Protein AF-A0AA46YN67-F1 (afdb_monomer_lite)

Organism: NCBI:txid2908642

InterPro domains:
  IPR007324 Sugar-binding domain, putative [PF04198] (3-251)
  IPR037171 NagB/RpiA transferase-like [SSF100950] (4-253)
  IPR051054 Bacterial SorC Transcriptional Regulators [PTHR34294] (3-256)

pLDDT: mean 91.71, std 11.37, range [32.66, 98.81]

Radius of gyration: 17.37 Å; chains: 1; bounding box: 48×37×46 Å

Structure (mmCIF, N/CA/C/O backbone):
data_AF-A0AA46YN67-F1
#
_entry.id   AF-A0AA46YN67-F1
#
loop_
_atom_site.group_PDB
_atom_site.id
_atom_site.type_symbol
_atom_site.label_atom_id
_atom_site.label_alt_id
_atom_site.label_comp_id
_atom_site.label_asym_id
_atom_site.label_entity_id
_atom_site.label_seq_id
_atom_site.pdbx_PDB_ins_code
_atom_site.Cartn_x
_atom_site.Cartn_y
_atom_site.Cartn_z
_atom_site.occupancy
_atom_site.B_iso_or_equiv
_atom_site.auth_seq_id
_atom_site.auth_comp_id
_atom_site.auth_asym_id
_atom_site.auth_atom_id
_atom_site.pdbx_PDB_model_num
ATOM 1 N N . MET A 1 1 ? -23.447 6.675 -10.131 1.00 72.06 1 MET A N 1
ATOM 2 C CA . MET A 1 1 ? -23.471 5.535 -9.192 1.00 72.06 1 MET A CA 1
ATOM 3 C C . MET A 1 1 ? -22.843 4.393 -9.955 1.00 72.06 1 MET A C 1
ATOM 5 O O . MET A 1 1 ? -23.319 4.117 -11.046 1.00 72.06 1 MET A O 1
ATOM 9 N N . PHE A 1 2 ? -21.735 3.852 -9.460 1.00 95.06 2 PHE A N 1
ATOM 10 C CA . PHE A 1 2 ? -20.865 2.930 -10.198 1.00 95.06 2 PHE A CA 1
ATOM 11 C C . PHE A 1 2 ? -21.104 1.461 -9.813 1.00 95.06 2 PHE A C 1
ATOM 13 O O . PHE A 1 2 ? -20.232 0.626 -10.012 1.00 95.06 2 PHE A O 1
ATOM 20 N N . ALA A 1 3 ? -22.297 1.153 -9.290 1.00 96.00 3 ALA A N 1
ATOM 21 C CA . ALA A 1 3 ? -22.630 -0.143 -8.699 1.00 96.00 3 ALA A CA 1
ATOM 22 C C . ALA A 1 3 ? -22.376 -1.329 -9.645 1.00 96.00 3 ALA A C 1
ATOM 24 O O . ALA A 1 3 ? -21.888 -2.363 -9.205 1.00 96.00 3 ALA A O 1
ATOM 25 N N . ASP A 1 4 ? -22.645 -1.167 -10.944 1.00 97.31 4 ASP A N 1
ATOM 26 C CA . ASP A 1 4 ? -22.399 -2.226 -11.929 1.00 97.31 4 ASP A CA 1
ATOM 27 C C . ASP A 1 4 ? -20.895 -2.507 -12.114 1.00 97.31 4 ASP A C 1
ATOM 29 O O . ASP A 1 4 ? -20.500 -3.666 -12.226 1.00 97.31 4 ASP A O 1
ATOM 33 N N . LEU A 1 5 ? -20.046 -1.468 -12.091 1.00 97.94 5 LEU A N 1
ATOM 34 C CA . LEU A 1 5 ? -18.586 -1.626 -12.139 1.00 97.94 5 LEU A CA 1
ATOM 35 C C . LEU A 1 5 ? -18.062 -2.258 -10.846 1.00 97.94 5 LEU A C 1
ATOM 37 O O . LEU A 1 5 ? -17.234 -3.162 -10.900 1.00 97.94 5 LEU A O 1
ATOM 41 N N . GLU A 1 6 ? -18.561 -1.802 -9.696 1.00 98.56 6 GLU A N 1
ATOM 42 C CA . GLU A 1 6 ? -18.185 -2.320 -8.377 1.00 98.56 6 GLU A CA 1
ATOM 43 C C . GLU A 1 6 ? -18.494 -3.822 -8.283 1.00 98.56 6 GLU A C 1
ATOM 45 O O . GLU A 1 6 ? -17.580 -4.633 -8.138 1.00 98.56 6 GLU A O 1
ATOM 50 N N . SER A 1 7 ? -19.755 -4.214 -8.497 1.00 98.12 7 SER A N 1
ATOM 51 C CA . SER A 1 7 ? -20.173 -5.621 -8.453 1.00 98.12 7 SER A CA 1
ATOM 52 C C . SER A 1 7 ? -19.549 -6.476 -9.562 1.00 98.12 7 SER A C 1
ATOM 54 O O . SER A 1 7 ? -19.261 -7.655 -9.343 1.00 98.12 7 SER A O 1
ATOM 56 N N . GLY A 1 8 ? -19.314 -5.904 -10.747 1.00 98.06 8 GLY A N 1
ATOM 57 C CA . GLY A 1 8 ? -18.632 -6.588 -11.845 1.00 98.06 8 GLY A CA 1
ATOM 58 C C . GLY A 1 8 ? -17.201 -6.979 -11.476 1.00 98.06 8 GLY A C 1
ATOM 59 O O . GLY A 1 8 ? -16.815 -8.136 -11.643 1.00 98.06 8 GLY A O 1
ATOM 60 N N . LEU A 1 9 ? -16.433 -6.046 -10.909 1.00 98.31 9 LEU A N 1
ATOM 61 C CA . LEU A 1 9 ? -15.055 -6.291 -10.478 1.00 98.31 9 LEU A CA 1
ATOM 62 C C . LEU A 1 9 ? -14.971 -7.224 -9.268 1.00 98.31 9 LEU A C 1
ATOM 64 O O . LEU A 1 9 ? -14.109 -8.104 -9.243 1.00 98.31 9 LEU A O 1
ATOM 68 N N . GLU A 1 10 ? -15.879 -7.076 -8.299 1.00 98.56 10 GLU A N 1
ATOM 69 C CA . GLU A 1 10 ? -16.011 -8.000 -7.165 1.00 98.56 10 GLU A CA 1
ATOM 70 C C . GLU A 1 10 ? -16.195 -9.440 -7.651 1.00 98.56 10 GLU A C 1
ATOM 72 O O . GLU A 1 10 ? -15.462 -10.337 -7.232 1.00 98.56 10 GLU A O 1
ATOM 77 N N . SER A 1 11 ? -17.112 -9.661 -8.598 1.00 98.06 11 SER A N 1
ATOM 78 C CA . SER A 1 11 ? -17.365 -10.993 -9.148 1.00 98.06 11 SER A CA 1
ATOM 79 C C . SER A 1 11 ? -16.231 -11.504 -10.039 1.00 98.06 11 SER A C 1
ATOM 81 O O . SER A 1 11 ? -15.933 -12.697 -10.002 1.00 98.06 11 SER A O 1
ATOM 83 N N . ALA A 1 12 ? -15.634 -10.647 -10.870 1.00 97.19 12 ALA A N 1
ATOM 84 C CA . ALA A 1 12 ? -14.621 -11.048 -11.845 1.00 97.19 12 ALA A CA 1
ATOM 85 C C . ALA A 1 12 ? -13.294 -11.450 -11.187 1.00 97.19 12 ALA A C 1
ATOM 87 O O . ALA A 1 12 ? -12.645 -12.399 -11.627 1.00 97.19 12 ALA A O 1
ATOM 88 N N . TYR A 1 13 ? -12.906 -10.738 -10.127 1.00 97.19 13 TYR A N 1
ATOM 89 C CA . TYR A 1 13 ? -11.608 -10.897 -9.471 1.00 97.19 13 TYR A CA 1
ATOM 90 C C . TYR A 1 13 ? -11.701 -11.474 -8.052 1.00 97.19 13 TYR A C 1
ATOM 92 O O . TYR A 1 13 ? -10.672 -11.706 -7.423 1.00 97.19 13 TYR A O 1
ATOM 100 N N . GLY A 1 14 ? -12.909 -11.737 -7.541 1.00 97.25 14 GLY A N 1
ATOM 101 C CA . GLY A 1 14 ? -13.112 -12.279 -6.194 1.00 97.25 14 GLY A CA 1
ATOM 102 C C . GLY A 1 14 ? -12.802 -11.280 -5.076 1.00 97.25 14 GLY A C 1
ATOM 103 O O . GLY A 1 14 ? -12.396 -11.687 -3.988 1.00 97.25 14 GLY A O 1
ATOM 104 N N . LEU A 1 15 ? -12.964 -9.980 -5.343 1.00 98.31 15 LEU A N 1
ATOM 105 C CA . LEU A 1 15 ? -12.712 -8.914 -4.370 1.00 98.31 15 LEU A CA 1
ATOM 106 C C . LEU A 1 15 ? -13.861 -8.831 -3.355 1.00 98.31 15 LEU A C 1
ATOM 108 O O . LEU A 1 15 ? -15.019 -9.085 -3.677 1.00 98.31 15 LEU A O 1
ATOM 112 N N . ARG A 1 16 ? -13.543 -8.460 -2.113 1.00 97.88 16 ARG A N 1
ATOM 113 C CA . ARG A 1 16 ? -14.505 -8.333 -1.006 1.00 97.88 16 ARG A CA 1
ATOM 114 C C . ARG A 1 16 ? -15.321 -7.048 -1.040 1.00 97.88 16 ARG A C 1
ATOM 116 O O . ARG A 1 16 ? -16.423 -7.036 -0.501 1.00 97.88 16 ARG A O 1
ATOM 123 N N . GLU A 1 17 ? -14.745 -5.966 -1.549 1.00 98.25 17 GLU A N 1
ATOM 124 C CA . GLU A 1 17 ? -15.424 -4.683 -1.754 1.00 98.25 17 GLU A CA 1
ATOM 125 C C . GLU A 1 17 ? -14.656 -3.898 -2.815 1.00 98.25 17 GLU A C 1
ATOM 127 O O . GLU A 1 17 ? -13.423 -3.814 -2.765 1.00 98.25 17 GLU A O 1
ATOM 132 N N . VAL A 1 18 ? -15.382 -3.293 -3.746 1.00 98.69 18 VAL A N 1
ATOM 133 C CA . VAL A 1 18 ? -14.831 -2.311 -4.678 1.00 98.69 18 VAL A CA 1
ATOM 134 C C . VAL A 1 18 ? -15.551 -0.984 -4.475 1.00 98.69 18 VAL A C 1
ATOM 136 O O . VAL A 1 18 ? -16.773 -0.933 -4.399 1.00 98.69 18 VAL A O 1
ATOM 139 N N . VAL A 1 19 ? -14.786 0.102 -4.387 1.00 98.56 19 VAL A N 1
ATOM 140 C CA . VAL A 1 19 ? -15.308 1.470 -4.347 1.00 98.56 19 VAL A CA 1
ATOM 141 C C . VAL A 1 19 ? -14.791 2.215 -5.563 1.00 98.56 19 VAL A C 1
ATOM 143 O O . VAL A 1 19 ? -13.581 2.418 -5.702 1.00 98.56 19 VAL A O 1
ATOM 146 N N . VAL A 1 20 ? -15.708 2.653 -6.421 1.00 98.62 20 VAL A N 1
ATOM 147 C CA . VAL A 1 20 ? -15.366 3.408 -7.627 1.00 98.62 20 VAL A CA 1
ATOM 148 C C . VAL A 1 20 ? -15.674 4.890 -7.430 1.00 98.62 20 VAL A C 1
ATOM 150 O O . VAL A 1 20 ? -16.768 5.282 -7.015 1.00 98.62 20 VAL A O 1
ATOM 153 N N . VAL A 1 21 ? -14.701 5.742 -7.746 1.00 98.12 21 VAL A N 1
ATOM 154 C CA . VAL A 1 21 ? -14.874 7.198 -7.816 1.00 98.12 21 VAL A CA 1
ATOM 155 C C . VAL A 1 21 ? -14.884 7.669 -9.265 1.00 98.12 21 VAL A C 1
ATOM 157 O O . VAL A 1 21 ? -14.385 6.993 -10.152 1.00 98.12 21 VAL A O 1
ATOM 160 N N . ALA A 1 22 ? -15.433 8.854 -9.521 1.00 96.31 22 ALA A N 1
ATOM 161 C CA . ALA A 1 22 ? -15.320 9.449 -10.848 1.00 96.31 22 ALA A CA 1
ATOM 162 C C . ALA A 1 22 ? -13.865 9.855 -11.122 1.00 96.31 22 ALA A C 1
ATOM 164 O O . ALA A 1 22 ? -13.255 10.531 -10.282 1.00 96.31 22 ALA A O 1
ATOM 165 N N . ASP A 1 23 ? -13.353 9.541 -12.304 1.00 91.94 23 ASP A N 1
ATOM 166 C CA . ASP A 1 23 ? -12.088 10.055 -12.805 1.00 91.94 23 ASP A CA 1
ATOM 167 C C . ASP A 1 23 ? -12.185 11.563 -13.106 1.00 91.94 23 ASP A C 1
ATOM 169 O O . ASP A 1 23 ? -13.261 12.160 -13.270 1.00 91.94 23 ASP A O 1
ATOM 173 N N . ALA A 1 24 ? -11.036 12.221 -13.105 1.00 91.44 24 ALA A N 1
ATOM 174 C CA . ALA A 1 24 ? -10.848 13.592 -13.536 1.00 91.44 24 ALA A CA 1
ATOM 175 C C . ALA A 1 24 ? -9.698 13.624 -14.559 1.00 91.44 24 ALA A C 1
ATOM 177 O O . ALA A 1 24 ? -8.572 13.961 -14.186 1.00 91.44 24 ALA A O 1
ATOM 178 N N . PRO A 1 25 ? -9.975 13.341 -15.848 1.00 83.06 25 PRO A N 1
ATOM 179 C CA . PRO A 1 25 ? -8.944 13.218 -16.885 1.00 83.06 25 PRO A CA 1
ATOM 180 C C . PRO A 1 25 ? -8.048 14.459 -17.006 1.00 83.06 25 PRO A C 1
ATOM 182 O O . PRO A 1 25 ? -6.851 14.365 -17.264 1.00 83.06 25 PRO A O 1
ATOM 185 N N . ASP A 1 26 ? -8.625 15.637 -16.758 1.00 88.50 26 ASP A N 1
ATOM 186 C CA . ASP A 1 26 ? -7.928 16.922 -16.834 1.00 88.50 26 ASP A CA 1
ATOM 187 C C . ASP A 1 26 ? -7.148 17.273 -15.550 1.00 88.50 26 ASP A C 1
ATOM 189 O O . ASP A 1 26 ? -6.507 18.325 -15.472 1.00 88.50 26 ASP A O 1
ATOM 193 N N . SER A 1 27 ? -7.226 16.447 -14.499 1.00 90.50 27 SER A N 1
ATOM 194 C CA . SER A 1 27 ? -6.595 16.723 -13.209 1.00 90.50 27 SER A CA 1
ATOM 195 C C . SER A 1 27 ? -6.309 15.460 -12.391 1.00 90.50 27 SER A C 1
ATOM 197 O O . SER A 1 27 ? -7.111 15.038 -11.556 1.00 90.50 27 SER A O 1
ATOM 199 N N . GLU A 1 28 ? -5.080 14.951 -12.512 1.00 86.56 28 GLU A N 1
ATOM 200 C CA . GLU A 1 28 ? -4.564 13.857 -11.672 1.00 86.56 28 GLU A CA 1
ATOM 201 C C . GLU A 1 28 ? -4.713 14.163 -10.169 1.00 86.56 28 GLU A C 1
ATOM 203 O O . GLU A 1 28 ? -5.056 13.289 -9.375 1.00 86.56 28 GLU A O 1
ATOM 208 N N . GLN A 1 29 ? -4.533 15.428 -9.773 1.00 90.38 29 GLN A N 1
ATOM 209 C CA . GLN A 1 29 ? -4.722 15.861 -8.389 1.00 90.38 29 GLN A CA 1
ATOM 210 C C . GLN A 1 29 ? -6.178 15.716 -7.921 1.00 90.38 29 GLN A C 1
ATOM 212 O O . GLN A 1 29 ? -6.413 15.361 -6.767 1.00 90.38 29 GLN A O 1
ATOM 217 N N . ALA A 1 30 ? -7.160 15.982 -8.787 1.00 93.88 30 ALA A N 1
ATOM 218 C CA . ALA A 1 30 ? -8.566 15.809 -8.442 1.00 93.88 30 ALA A CA 1
ATOM 219 C C . ALA A 1 30 ? -8.933 14.322 -8.308 1.00 93.88 30 ALA A C 1
ATOM 221 O O . ALA A 1 30 ? -9.614 13.967 -7.342 1.00 93.88 30 ALA A O 1
ATOM 222 N N . THR A 1 31 ? -8.442 13.454 -9.202 1.00 93.94 31 THR A N 1
ATOM 223 C CA . THR A 1 31 ? -8.587 11.992 -9.065 1.00 93.94 31 THR A CA 1
ATOM 224 C C . THR A 1 31 ? -7.957 11.514 -7.756 1.00 93.94 31 THR A C 1
ATOM 226 O O . THR A 1 31 ? -8.611 10.832 -6.968 1.00 93.94 31 THR A O 1
ATOM 229 N N . LEU A 1 32 ? -6.738 11.967 -7.441 1.00 94.69 32 LEU A N 1
ATOM 230 C CA . LEU A 1 32 ? -6.043 11.642 -6.194 1.00 94.69 32 LEU A CA 1
ATOM 231 C C . LEU A 1 32 ? -6.850 12.028 -4.946 1.00 94.69 32 LEU A C 1
ATOM 233 O O . LEU A 1 32 ? -6.977 11.229 -4.019 1.00 94.69 32 LEU A O 1
ATOM 237 N N . THR A 1 33 ? -7.422 13.235 -4.914 1.00 96.62 33 THR A N 1
ATOM 238 C CA . THR A 1 33 ? -8.261 13.690 -3.795 1.00 96.62 33 THR A CA 1
ATOM 239 C C . THR A 1 33 ? -9.525 12.840 -3.644 1.00 96.62 33 THR A C 1
ATOM 241 O O . THR A 1 33 ? -9.912 12.516 -2.519 1.00 96.62 33 THR A O 1
ATOM 244 N N . ARG A 1 34 ? -10.167 12.443 -4.751 1.00 97.81 34 ARG A N 1
ATOM 245 C CA . ARG A 1 34 ? -11.356 11.574 -4.719 1.00 97.81 34 ARG A CA 1
ATOM 246 C C . ARG A 1 34 ? -11.017 10.181 -4.193 1.00 97.81 34 ARG A C 1
ATOM 248 O O . ARG A 1 34 ? -11.709 9.701 -3.298 1.00 97.81 34 ARG A O 1
ATOM 255 N N . LEU A 1 35 ? -9.926 9.588 -4.681 1.00 98.19 35 LEU A N 1
ATOM 256 C CA . LEU A 1 35 ? -9.412 8.304 -4.199 1.00 98.19 35 LEU A CA 1
ATOM 257 C C . LEU A 1 35 ? -9.091 8.357 -2.701 1.00 98.19 35 LEU A C 1
ATOM 259 O O . LEU A 1 35 ? -9.550 7.503 -1.949 1.00 98.19 35 LEU A O 1
ATOM 263 N N . GLY A 1 36 ? -8.365 9.388 -2.251 1.00 98.00 36 GLY A N 1
ATOM 264 C CA . GLY A 1 36 ? -8.037 9.580 -0.836 1.00 98.00 36 GLY A CA 1
ATOM 265 C C . GLY A 1 36 ? -9.282 9.707 0.047 1.00 98.00 36 GLY A C 1
ATOM 266 O O . GLY A 1 36 ? -9.389 9.035 1.069 1.00 98.00 36 GLY A O 1
ATOM 267 N N . THR A 1 37 ? -10.274 10.488 -0.390 1.00 98.25 37 THR A N 1
ATOM 268 C CA . THR A 1 37 ? -11.546 10.657 0.337 1.00 98.25 37 THR A CA 1
ATOM 269 C C . THR A 1 37 ? -12.319 9.341 0.448 1.00 98.25 37 THR A C 1
ATOM 271 O O . THR A 1 37 ? -12.808 8.992 1.524 1.00 98.25 37 THR A O 1
ATOM 274 N N . ALA A 1 38 ? -12.420 8.587 -0.651 1.00 98.44 38 ALA A N 1
ATOM 275 C CA . ALA A 1 38 ? -13.088 7.289 -0.659 1.00 98.44 38 ALA A CA 1
ATOM 276 C C . ALA A 1 38 ? -12.361 6.270 0.234 1.00 98.44 38 ALA A C 1
ATOM 278 O O . ALA A 1 38 ? -13.006 5.567 1.015 1.00 98.44 38 ALA A O 1
ATOM 279 N N . ALA A 1 39 ? -11.027 6.249 0.181 1.00 98.31 39 ALA A N 1
ATOM 280 C CA . ALA A 1 39 ? -10.194 5.399 1.020 1.00 98.31 39 ALA A CA 1
ATOM 281 C C . ALA A 1 39 ? -10.324 5.728 2.512 1.00 98.31 39 ALA A C 1
ATOM 283 O O . ALA A 1 39 ? -10.440 4.809 3.318 1.00 98.31 39 ALA A O 1
ATOM 284 N N . ALA A 1 40 ? -10.379 7.010 2.888 1.00 98.12 40 ALA A N 1
ATOM 285 C CA . ALA A 1 40 ? -10.589 7.420 4.276 1.00 98.12 40 ALA A CA 1
ATOM 286 C C . ALA A 1 40 ? -11.951 6.938 4.791 1.00 98.12 40 ALA A C 1
ATOM 288 O O . ALA A 1 40 ? -12.040 6.337 5.860 1.00 98.12 40 ALA A O 1
ATOM 289 N N . GLY A 1 41 ? -13.007 7.116 3.990 1.00 97.50 41 GLY A N 1
ATOM 290 C CA . GLY A 1 41 ? -14.337 6.608 4.321 1.00 97.50 41 GLY A CA 1
ATOM 291 C C . GLY A 1 41 ? -14.377 5.082 4.451 1.00 97.50 41 GLY A C 1
ATOM 292 O O . GLY A 1 41 ? -15.065 4.565 5.330 1.00 97.50 41 GLY A O 1
ATOM 293 N N . LEU A 1 42 ? -13.652 4.357 3.596 1.00 96.56 42 LEU A N 1
ATOM 294 C CA . LEU A 1 42 ? -13.533 2.900 3.668 1.00 96.56 42 LEU A CA 1
ATOM 295 C C . LEU A 1 42 ? -12.778 2.449 4.922 1.00 96.56 42 LEU A C 1
ATOM 297 O O . LEU A 1 42 ? -13.252 1.565 5.636 1.00 96.56 42 LEU A O 1
ATOM 301 N N . LEU A 1 43 ? -11.647 3.093 5.217 1.00 95.75 43 LEU A N 1
ATOM 302 C CA . LEU A 1 43 ? -10.844 2.829 6.403 1.00 95.75 43 LEU A CA 1
ATOM 303 C C . LEU A 1 43 ? -11.692 2.987 7.667 1.00 95.75 43 LEU A C 1
ATOM 305 O O . LEU A 1 43 ? -11.804 2.050 8.449 1.00 95.75 43 LEU A O 1
ATOM 309 N N . THR A 1 44 ? -12.364 4.130 7.825 1.00 94.38 44 THR A N 1
ATOM 310 C CA . THR A 1 44 ? -13.207 4.423 8.993 1.00 94.38 44 THR A CA 1
ATOM 311 C C . THR A 1 44 ? -14.309 3.385 9.216 1.00 94.38 44 THR A C 1
ATOM 313 O O . THR A 1 44 ? -14.619 3.071 10.360 1.00 94.38 44 THR A O 1
ATOM 316 N N . ARG A 1 45 ? -14.908 2.834 8.151 1.00 94.75 45 ARG A N 1
ATOM 317 C CA . ARG A 1 45 ? -15.969 1.818 8.279 1.00 94.75 45 ARG A CA 1
ATOM 318 C C . ARG A 1 45 ? -15.449 0.434 8.664 1.00 94.75 45 ARG A C 1
ATOM 320 O O . ARG A 1 45 ? -16.205 -0.341 9.241 1.00 94.75 45 ARG A O 1
ATOM 327 N N . ARG A 1 46 ? -14.217 0.095 8.276 1.00 94.62 46 ARG A N 1
ATOM 328 C CA . ARG A 1 46 ? -13.646 -1.251 8.455 1.00 94.62 46 ARG A CA 1
ATOM 329 C C . ARG A 1 46 ? -12.807 -1.393 9.717 1.00 94.62 46 ARG A C 1
ATOM 331 O O . ARG A 1 46 ? -12.684 -2.501 10.225 1.00 94.62 46 ARG A O 1
ATOM 338 N N . LEU A 1 47 ? -12.238 -0.293 10.188 1.00 95.94 47 LEU A N 1
ATOM 339 C 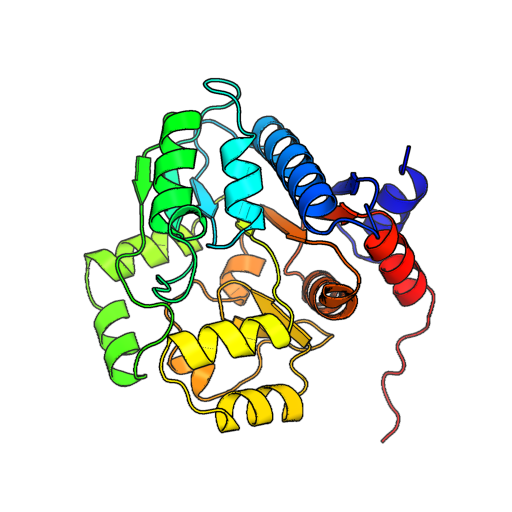CA . LEU A 1 47 ? -11.294 -0.290 11.290 1.00 95.94 47 LEU A CA 1
ATOM 340 C C . LEU A 1 47 ? -11.988 -0.498 12.639 1.00 95.94 47 LEU A C 1
ATOM 342 O O . LEU A 1 47 ? -12.987 0.149 12.956 1.00 95.94 47 LEU A O 1
ATOM 346 N N . SER A 1 48 ? -11.413 -1.376 13.450 1.00 96.19 48 SER A N 1
ATOM 347 C CA . SER A 1 48 ? -11.770 -1.599 14.847 1.00 96.19 48 SER A CA 1
ATOM 348 C C . SER A 1 48 ? -10.667 -1.088 15.776 1.00 96.19 48 SER A C 1
ATOM 350 O O . SER A 1 48 ? -9.487 -1.084 15.433 1.00 96.19 48 SER A O 1
ATOM 352 N N . SER A 1 49 ? -11.026 -0.729 17.012 1.00 96.50 49 SER A N 1
ATOM 353 C CA . SER A 1 49 ? -10.076 -0.165 17.987 1.00 96.50 49 SER A CA 1
ATOM 354 C C . SER A 1 49 ? -8.933 -1.103 18.392 1.00 96.50 49 SER A C 1
ATOM 356 O O . SER A 1 49 ? -7.936 -0.637 18.933 1.00 96.50 49 SER A O 1
ATOM 358 N N . GLY A 1 50 ? -9.069 -2.410 18.148 1.00 97.44 50 GLY A N 1
ATOM 359 C CA . GLY A 1 50 ? -8.025 -3.411 18.376 1.00 97.44 50 GLY A CA 1
ATOM 360 C C . GLY A 1 50 ? -7.133 -3.694 17.165 1.00 97.44 50 GLY A C 1
ATOM 361 O O . GLY A 1 50 ? -6.166 -4.437 17.314 1.00 97.44 50 GLY A O 1
ATOM 362 N N . ASP A 1 51 ? -7.447 -3.135 15.994 1.00 98.31 51 ASP A N 1
ATOM 363 C CA . ASP A 1 51 ? -6.747 -3.455 14.750 1.00 98.31 51 ASP A CA 1
ATOM 364 C C . ASP A 1 51 ? -5.376 -2.787 14.680 1.00 98.31 51 ASP A C 1
ATOM 366 O O . ASP A 1 51 ? -5.156 -1.693 15.213 1.00 98.31 51 ASP A O 1
ATOM 370 N N . ARG A 1 52 ? -4.471 -3.429 13.943 1.00 98.56 52 ARG A N 1
ATOM 371 C CA . ARG A 1 52 ? -3.191 -2.880 13.495 1.00 98.56 52 ARG A CA 1
ATOM 372 C C . ARG A 1 52 ? -3.285 -2.526 12.018 1.00 98.56 52 ARG A C 1
ATOM 374 O O . ARG A 1 52 ? -3.401 -3.412 11.167 1.00 98.56 52 ARG A O 1
ATOM 381 N N . LEU A 1 53 ? -3.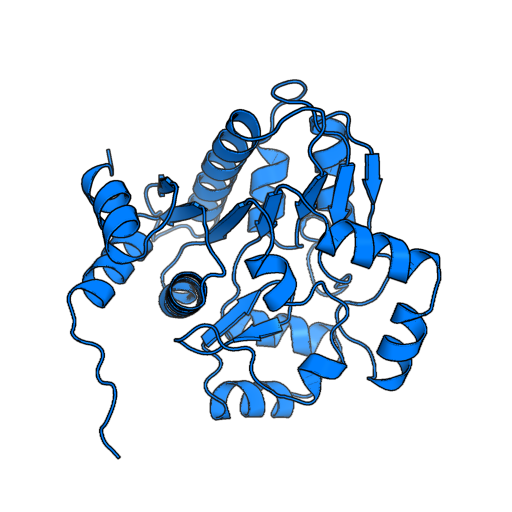196 -1.235 11.721 1.00 98.62 53 LEU A N 1
ATOM 382 C CA . LEU A 1 53 ? -3.240 -0.685 10.373 1.00 98.62 53 LEU A CA 1
ATOM 383 C C . LEU A 1 53 ? -1.826 -0.534 9.803 1.00 98.62 53 LEU A C 1
ATOM 385 O O . LEU A 1 53 ? -1.025 0.249 10.302 1.00 98.62 53 LEU A O 1
ATOM 389 N N . GLY A 1 54 ? -1.522 -1.249 8.729 1.00 98.50 54 GLY A N 1
ATOM 390 C CA . GLY A 1 54 ? -0.303 -1.074 7.949 1.00 98.50 54 GLY A CA 1
ATOM 391 C C . GLY A 1 54 ? -0.495 -0.034 6.851 1.00 98.50 54 GLY A C 1
ATOM 392 O O . GLY A 1 54 ? -1.440 -0.153 6.077 1.00 98.50 54 GLY A O 1
ATOM 393 N N . LEU A 1 55 ? 0.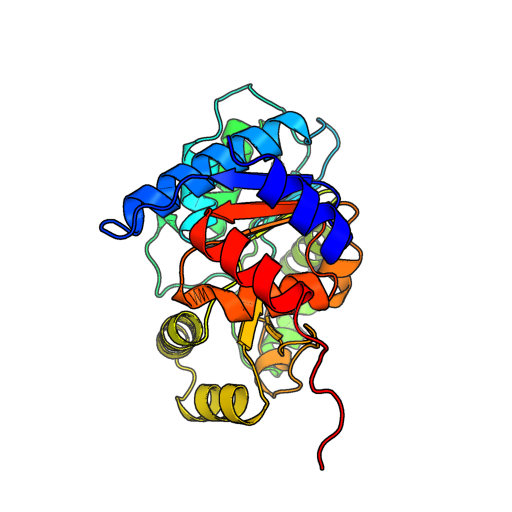403 0.947 6.746 1.00 98.25 55 LEU A N 1
ATOM 394 C CA . LEU A 1 55 ? 0.410 1.957 5.685 1.00 98.25 55 LEU A CA 1
ATOM 395 C C . LEU A 1 55 ? 1.750 1.988 4.946 1.00 98.25 55 LEU A C 1
ATOM 397 O O . LEU A 1 55 ? 2.816 1.961 5.564 1.00 98.25 55 LEU A O 1
ATOM 401 N N . ALA A 1 56 ? 1.692 2.087 3.620 1.00 94.50 56 ALA A N 1
ATOM 402 C CA . ALA A 1 56 ? 2.850 2.420 2.789 1.00 94.50 56 ALA A CA 1
ATOM 403 C C . ALA A 1 56 ? 3.031 3.946 2.665 1.00 94.50 56 ALA A C 1
ATOM 405 O O . ALA A 1 56 ? 2.171 4.735 3.072 1.00 94.50 56 ALA A O 1
ATOM 406 N N . TRP A 1 57 ? 4.142 4.386 2.074 1.00 91.44 57 TRP A N 1
ATOM 407 C CA . TRP A 1 57 ? 4.316 5.793 1.691 1.00 91.44 57 TRP A CA 1
ATOM 408 C C . TRP A 1 57 ? 3.516 6.153 0.416 1.00 91.44 57 TRP A C 1
ATOM 410 O O . TRP A 1 57 ? 2.898 5.305 -0.228 1.00 91.44 57 TRP A O 1
ATOM 420 N N . GLY A 1 58 ? 3.531 7.433 0.025 1.00 91.19 58 GLY A N 1
ATOM 421 C CA . GLY A 1 58 ? 3.034 7.888 -1.279 1.00 91.19 58 GLY A CA 1
ATOM 422 C C . GLY A 1 58 ? 1.901 8.914 -1.228 1.00 91.19 58 GLY A C 1
ATOM 423 O O . GLY A 1 58 ? 1.265 9.143 -0.201 1.00 91.19 58 GLY A O 1
ATOM 424 N N . ALA A 1 59 ? 1.656 9.558 -2.373 1.00 92.19 59 ALA A N 1
ATOM 425 C CA . ALA A 1 59 ? 0.686 10.648 -2.493 1.00 92.19 59 ALA A CA 1
ATOM 426 C C . ALA A 1 59 ? -0.758 10.202 -2.207 1.00 92.19 59 ALA A C 1
ATOM 428 O O . ALA A 1 59 ? -1.512 10.945 -1.585 1.00 92.19 59 ALA A O 1
ATOM 429 N N . THR A 1 60 ? -1.130 8.979 -2.600 1.00 95.38 60 THR A N 1
ATOM 430 C CA . THR A 1 60 ? -2.470 8.433 -2.339 1.00 95.38 60 THR A CA 1
ATOM 431 C C . THR A 1 60 ? -2.712 8.208 -0.853 1.00 95.38 60 THR A C 1
ATOM 433 O O . THR A 1 60 ? -3.775 8.553 -0.346 1.00 95.38 60 THR A O 1
ATOM 436 N N . MET A 1 61 ? -1.716 7.672 -0.143 1.00 97.00 61 MET A N 1
ATOM 437 C CA . MET A 1 61 ? -1.810 7.457 1.300 1.00 97.00 61 MET A CA 1
ATOM 438 C C . MET A 1 61 ? -1.858 8.788 2.047 1.00 97.00 61 MET A C 1
ATOM 440 O O . MET A 1 61 ? -2.697 8.944 2.922 1.00 97.00 61 MET A O 1
ATOM 444 N N . ALA A 1 62 ? -1.063 9.781 1.635 1.00 95.69 62 ALA A N 1
ATOM 445 C CA . ALA A 1 62 ? -1.149 11.133 2.187 1.00 95.69 62 ALA A CA 1
ATOM 446 C C . ALA A 1 62 ? -2.541 11.766 1.983 1.00 95.69 62 ALA A C 1
ATOM 448 O O . ALA A 1 62 ? -3.125 12.293 2.926 1.00 95.69 62 ALA A O 1
ATOM 449 N N . ALA A 1 63 ? -3.108 11.661 0.775 1.00 96.88 63 ALA A N 1
ATOM 450 C CA . ALA A 1 63 ? -4.450 12.169 0.482 1.00 96.88 63 ALA A CA 1
ATOM 451 C C . ALA A 1 63 ? -5.543 11.450 1.291 1.00 96.88 63 ALA A C 1
ATOM 453 O O . ALA A 1 63 ? -6.524 12.076 1.685 1.00 96.88 63 ALA A O 1
ATOM 454 N N . MET A 1 64 ? -5.375 10.148 1.546 1.00 97.31 64 MET A N 1
ATOM 455 C CA . MET A 1 64 ? -6.252 9.392 2.437 1.00 97.31 64 MET A CA 1
ATOM 456 C C . MET A 1 64 ? -6.135 9.898 3.874 1.00 97.31 64 MET A C 1
ATOM 458 O O . MET A 1 64 ? -7.151 10.249 4.467 1.00 97.31 64 MET A O 1
ATOM 462 N N . THR A 1 65 ? -4.919 10.008 4.417 1.00 95.75 65 THR A N 1
ATOM 463 C CA . THR A 1 65 ? -4.722 10.446 5.806 1.00 95.75 65 THR A CA 1
ATOM 464 C C . THR A 1 65 ? -5.231 11.862 6.046 1.00 95.75 65 THR A C 1
ATOM 466 O O . THR A 1 65 ? -5.867 12.095 7.068 1.00 95.75 65 THR A O 1
ATOM 469 N N . ASP A 1 66 ? -5.040 12.769 5.081 1.00 94.81 66 ASP A N 1
ATOM 470 C CA . ASP A 1 66 ? -5.545 14.148 5.142 1.00 94.81 66 ASP A CA 1
ATOM 471 C C . ASP A 1 66 ? -7.091 14.207 5.144 1.00 94.81 66 ASP A C 1
ATOM 473 O O . ASP A 1 66 ? -7.676 15.194 5.594 1.00 94.81 66 ASP A O 1
ATOM 477 N N . ALA A 1 67 ? -7.766 13.168 4.636 1.00 97.00 67 ALA A N 1
ATOM 478 C CA . ALA A 1 67 ? -9.225 13.074 4.576 1.00 97.00 67 ALA A CA 1
ATOM 479 C C . ALA A 1 67 ? -9.853 12.335 5.774 1.00 97.00 67 ALA A C 1
ATOM 481 O O . ALA A 1 67 ? -11.073 12.402 5.956 1.00 97.00 67 ALA A O 1
ATOM 482 N N . VAL A 1 68 ? -9.060 11.643 6.603 1.00 95.81 68 VAL A N 1
ATOM 483 C CA . VAL A 1 68 ? -9.560 11.014 7.836 1.00 95.81 68 VAL A CA 1
ATOM 484 C C . VAL A 1 68 ? -9.998 12.108 8.807 1.00 95.81 68 VAL A C 1
ATOM 486 O O . VAL A 1 68 ? -9.270 13.061 9.059 1.00 95.81 68 VAL A O 1
ATOM 489 N N . GLN A 1 69 ? -11.195 11.985 9.379 1.00 93.19 69 GLN A N 1
ATOM 490 C CA . GLN A 1 69 ? -11.687 12.938 10.374 1.00 93.19 69 GLN A CA 1
ATOM 491 C C . GLN A 1 69 ? -11.314 12.492 11.791 1.00 93.19 69 GLN A C 1
ATOM 493 O O . GLN A 1 69 ? -11.415 11.312 12.129 1.00 93.19 69 GLN A O 1
ATOM 498 N N . VAL A 1 70 ? -10.929 13.448 12.643 1.00 92.88 70 VAL A N 1
ATOM 499 C CA . VAL A 1 70 ? -10.588 13.176 14.048 1.00 92.88 70 VAL A CA 1
ATOM 500 C C . VAL A 1 70 ? -11.763 12.497 14.749 1.00 92.88 70 VAL A C 1
ATOM 502 O O . VAL A 1 70 ? -12.871 13.034 14.773 1.00 92.88 70 VAL A O 1
ATOM 505 N N . GLY A 1 71 ? -11.506 11.340 15.360 1.00 87.94 71 GLY A N 1
ATOM 506 C CA . GLY A 1 71 ? -12.507 10.607 16.135 1.00 87.94 71 GLY A CA 1
ATOM 507 C C . GLY A 1 71 ? -13.579 9.904 15.300 1.00 87.94 71 GLY A C 1
ATOM 508 O O . GLY A 1 71 ? -14.569 9.453 15.871 1.00 87.94 71 GLY A O 1
ATOM 509 N N . ALA A 1 72 ? -13.396 9.797 13.981 1.00 91.25 72 ALA A N 1
ATOM 510 C CA . ALA A 1 72 ? -14.284 9.013 13.126 1.00 91.25 72 ALA A CA 1
ATOM 511 C C . ALA A 1 72 ? -14.128 7.496 13.350 1.00 91.25 72 ALA A C 1
ATOM 513 O O . ALA A 1 72 ? -15.099 6.757 13.215 1.00 91.25 72 ALA A O 1
ATOM 514 N N . ALA A 1 73 ? -12.926 7.047 13.719 1.00 94.81 73 ALA A N 1
ATOM 515 C CA . ALA A 1 73 ? -12.610 5.687 14.147 1.00 94.81 73 ALA A CA 1
ATOM 516 C C . ALA A 1 73 ? -11.418 5.712 15.117 1.00 94.81 73 ALA A C 1
ATOM 518 O O . ALA A 1 73 ? -10.687 6.704 15.166 1.00 94.81 73 ALA A O 1
ATOM 519 N N . ASP A 1 74 ? -11.220 4.615 15.849 1.00 95.25 74 ASP A N 1
ATOM 520 C CA . ASP A 1 74 ? -10.037 4.381 16.680 1.00 95.25 74 ASP A CA 1
ATOM 521 C C . ASP A 1 74 ? -9.296 3.126 16.178 1.00 95.25 74 ASP A C 1
ATOM 523 O O . ASP A 1 74 ? -9.904 2.241 15.574 1.00 95.25 74 ASP A O 1
ATOM 527 N N . CYS A 1 75 ? -7.993 3.039 16.446 1.00 96.75 75 CYS A N 1
ATOM 528 C CA . CYS A 1 75 ? -7.126 1.919 16.064 1.00 96.75 75 CYS A CA 1
ATOM 529 C C . CYS A 1 75 ? -6.045 1.700 17.126 1.00 96.75 75 CYS A C 1
ATOM 531 O O . CYS A 1 75 ? -5.659 2.645 17.813 1.00 96.75 75 CYS A O 1
ATOM 533 N N . ALA A 1 76 ? -5.546 0.472 17.277 1.00 98.31 76 ALA A N 1
ATOM 534 C CA . ALA A 1 76 ? -4.514 0.187 18.268 1.00 98.31 76 ALA A CA 1
ATOM 535 C C . ALA A 1 76 ? -3.144 0.699 17.800 1.00 98.31 76 ALA A C 1
ATOM 537 O O . ALA A 1 76 ? -2.438 1.395 18.539 1.00 98.31 76 ALA A O 1
ATOM 538 N N . GLU A 1 77 ? -2.767 0.368 16.563 1.00 98.62 77 GLU A N 1
ATOM 539 C CA . GLU A 1 77 ? -1.439 0.650 16.018 1.00 98.62 77 GLU A CA 1
ATOM 540 C C . GLU A 1 77 ? -1.514 1.070 14.551 1.00 98.62 77 GLU A C 1
ATOM 542 O O . GLU A 1 77 ? -2.237 0.460 13.767 1.00 98.62 77 GLU A O 1
ATOM 547 N N . VAL A 1 78 ? -0.697 2.049 14.161 1.00 98.62 78 VAL A N 1
ATOM 548 C CA . VAL A 1 78 ? -0.441 2.370 12.751 1.00 98.62 78 VAL A CA 1
ATOM 549 C C . VAL A 1 78 ? 1.029 2.095 12.456 1.00 98.62 78 VAL A C 1
ATOM 551 O O . VAL A 1 78 ? 1.909 2.636 13.121 1.00 98.62 78 VAL A O 1
ATOM 554 N N . VAL A 1 79 ? 1.308 1.242 11.474 1.00 98.62 79 VAL A N 1
ATOM 555 C CA . VAL A 1 79 ? 2.635 0.675 11.210 1.00 98.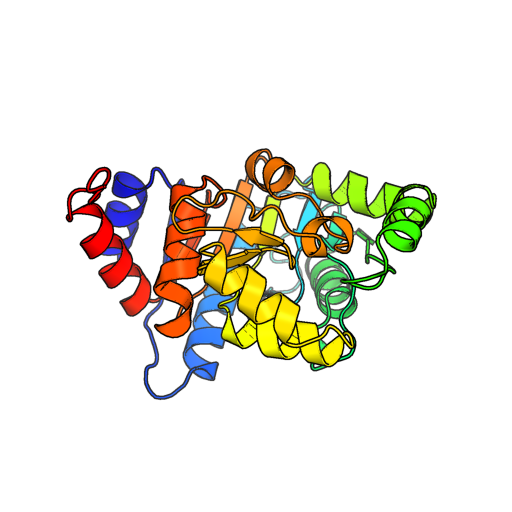62 79 VAL A CA 1
ATOM 556 C C . VAL A 1 79 ? 3.076 0.993 9.786 1.00 98.62 79 VAL A C 1
ATOM 558 O O . VAL A 1 79 ? 2.312 0.816 8.842 1.00 98.62 79 VAL A O 1
ATOM 561 N N . GLN A 1 80 ? 4.321 1.433 9.607 1.00 98.19 80 GLN A N 1
ATOM 562 C CA . GLN A 1 80 ? 4.881 1.660 8.274 1.00 98.19 80 GLN A CA 1
ATOM 563 C C . GLN A 1 80 ? 5.299 0.332 7.621 1.00 98.19 80 GLN A C 1
ATOM 565 O O . GLN A 1 80 ? 6.083 -0.423 8.199 1.00 98.19 80 GLN A O 1
ATOM 570 N N . LEU A 1 81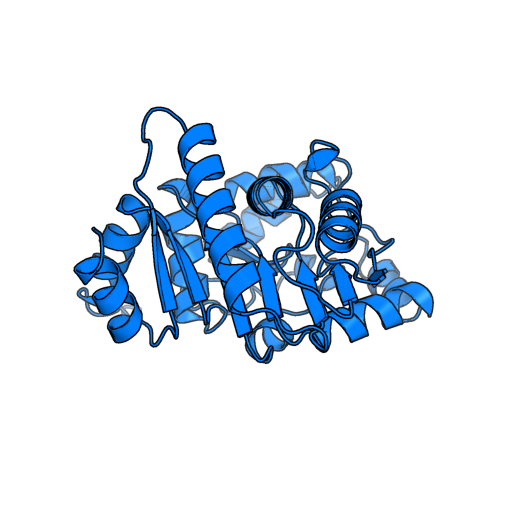 ? 4.806 0.054 6.411 1.00 98.00 81 LEU A N 1
ATOM 571 C CA . LEU A 1 81 ? 5.038 -1.215 5.701 1.00 98.00 81 LEU A CA 1
ATOM 572 C C . LEU A 1 81 ? 6.370 -1.269 4.938 1.00 98.00 81 LEU A C 1
ATOM 574 O O . LEU A 1 81 ? 6.887 -2.353 4.651 1.00 98.00 81 LEU A O 1
ATOM 578 N N . ASP A 1 82 ? 6.936 -0.113 4.611 1.00 95.38 82 ASP A N 1
ATOM 579 C CA . ASP A 1 82 ? 8.096 0.017 3.741 1.00 95.38 82 ASP A CA 1
ATOM 580 C C . ASP A 1 82 ? 9.077 1.091 4.204 1.00 95.38 82 ASP A C 1
ATOM 582 O O . ASP A 1 82 ? 8.759 1.993 4.978 1.00 95.38 82 ASP A O 1
ATOM 586 N N . GLY A 1 83 ? 10.338 0.940 3.804 1.00 92.75 83 GLY A N 1
ATOM 587 C CA . GLY A 1 83 ? 11.396 1.845 4.219 1.00 92.75 83 GLY A CA 1
ATOM 588 C C . GLY A 1 83 ? 11.205 3.257 3.665 1.00 92.75 83 GLY A C 1
ATOM 589 O O . GLY A 1 83 ? 10.463 3.524 2.723 1.00 92.75 83 GLY A O 1
ATOM 590 N N . SER A 1 84 ? 11.919 4.195 4.265 1.00 87.44 84 SER A N 1
ATOM 591 C CA . SER A 1 84 ? 11.845 5.610 3.941 1.00 87.44 84 SER A CA 1
ATOM 592 C C . SER A 1 84 ? 12.520 5.942 2.610 1.00 87.44 84 SER A C 1
ATOM 594 O O . SER A 1 84 ? 13.598 5.438 2.286 1.00 87.44 84 SER A O 1
ATOM 596 N N . THR A 1 85 ? 11.917 6.879 1.880 1.00 81.12 85 THR A N 1
ATOM 597 C CA . THR A 1 85 ? 12.486 7.521 0.689 1.00 81.12 85 THR A CA 1
ATOM 598 C C . THR A 1 85 ? 12.723 9.012 0.953 1.00 81.12 85 THR A C 1
ATOM 600 O O . THR A 1 85 ? 11.872 9.712 1.507 1.00 81.12 85 THR A O 1
ATOM 603 N N . SER A 1 86 ? 13.903 9.513 0.580 1.00 70.94 86 SER A N 1
ATOM 604 C CA . SER A 1 86 ? 14.290 10.921 0.753 1.00 70.94 86 SER A CA 1
ATOM 605 C C . SER A 1 86 ? 14.016 11.783 -0.483 1.00 70.94 86 SER A C 1
ATOM 607 O O . SER A 1 86 ? 13.994 13.009 -0.363 1.00 70.94 86 SER A O 1
ATOM 609 N N . SER A 1 87 ? 13.761 11.167 -1.642 1.00 69.88 87 SER A N 1
ATOM 610 C CA . SER A 1 87 ? 13.588 11.839 -2.939 1.00 69.88 87 SER A CA 1
ATOM 611 C C . SER A 1 87 ? 12.168 12.332 -3.218 1.00 69.88 87 SER A C 1
ATOM 613 O O . SER A 1 87 ? 11.897 12.862 -4.294 1.00 69.88 87 SER A O 1
ATOM 615 N N . VAL A 1 88 ? 11.261 12.166 -2.255 1.00 70.75 88 VAL A N 1
ATOM 616 C CA . VAL A 1 88 ? 9.848 12.537 -2.371 1.00 70.75 88 VAL A CA 1
ATOM 617 C C . VAL A 1 88 ? 9.497 13.687 -1.432 1.00 70.75 88 VAL A C 1
ATOM 619 O O . VAL A 1 88 ? 10.202 13.958 -0.448 1.00 70.75 88 VAL A O 1
ATOM 622 N N . ALA A 1 89 ? 8.386 14.362 -1.734 1.00 71.38 89 ALA A N 1
ATOM 623 C CA . ALA A 1 89 ? 7.854 15.434 -0.905 1.00 71.38 89 ALA A CA 1
ATOM 624 C C . ALA A 1 89 ? 7.640 14.953 0.539 1.00 71.38 89 ALA A C 1
ATOM 626 O O . ALA A 1 89 ? 7.228 13.822 0.778 1.00 71.38 89 ALA A O 1
ATOM 627 N N . TYR A 1 90 ? 7.903 15.820 1.520 1.00 63.72 90 TYR A N 1
ATOM 628 C CA . TYR A 1 90 ? 7.858 15.445 2.938 1.00 63.72 90 TYR A CA 1
ATOM 629 C C . TYR A 1 90 ? 6.531 14.785 3.354 1.00 63.72 90 TYR A C 1
ATOM 631 O O . TYR A 1 90 ? 6.547 13.749 4.010 1.00 63.72 90 TYR A O 1
ATOM 639 N N . ARG A 1 91 ? 5.394 15.332 2.898 1.00 67.50 91 ARG A N 1
ATOM 640 C CA . ARG A 1 91 ? 4.047 14.822 3.216 1.00 67.50 91 ARG A CA 1
ATOM 641 C C . ARG A 1 91 ? 3.747 13.438 2.648 1.00 67.50 91 ARG A C 1
ATOM 643 O O . ARG A 1 91 ? 2.841 12.774 3.121 1.00 67.50 91 ARG A O 1
ATOM 650 N N . THR A 1 92 ? 4.494 12.994 1.643 1.00 80.75 92 THR A N 1
ATOM 651 C CA . THR A 1 92 ? 4.298 11.674 1.034 1.00 80.75 92 THR A CA 1
ATOM 652 C C . THR A 1 92 ? 5.251 10.632 1.608 1.00 80.75 92 THR A C 1
ATOM 654 O O . THR A 1 92 ? 5.310 9.524 1.087 1.00 80.75 92 THR A O 1
ATOM 657 N N . ARG A 1 93 ? 6.043 10.976 2.633 1.00 88.31 93 ARG A N 1
ATOM 658 C CA . ARG A 1 93 ? 6.942 10.038 3.315 1.00 88.31 93 ARG A CA 1
ATOM 659 C C . ARG A 1 93 ? 6.153 9.200 4.315 1.00 88.31 93 ARG A C 1
ATOM 661 O O . ARG A 1 93 ? 5.282 9.728 5.004 1.00 88.31 93 ARG A O 1
ATOM 668 N N . GLY A 1 94 ? 6.511 7.921 4.431 1.00 88.88 94 GLY A N 1
ATOM 669 C CA . GLY A 1 94 ? 5.819 6.974 5.311 1.00 88.88 94 GLY A CA 1
ATOM 670 C C . GLY A 1 94 ? 5.776 7.427 6.772 1.00 88.88 94 GLY A C 1
ATOM 671 O O . GLY A 1 94 ? 4.722 7.358 7.390 1.00 88.88 94 GLY A O 1
ATOM 672 N N . GLU A 1 95 ? 6.865 8.003 7.294 1.00 92.62 95 GLU A N 1
ATOM 673 C CA . GLU A 1 95 ? 6.907 8.520 8.670 1.00 92.62 95 GLU A CA 1
ATOM 674 C C . GLU A 1 95 ? 5.847 9.604 8.924 1.00 92.62 95 GLU A C 1
ATOM 676 O O . GLU A 1 95 ? 5.188 9.588 9.962 1.00 92.62 95 GLU A O 1
ATOM 681 N N . TYR A 1 96 ? 5.655 10.535 7.984 1.00 93.56 96 TYR A N 1
ATOM 682 C CA . TYR A 1 96 ? 4.628 11.569 8.123 1.00 93.56 96 TYR A CA 1
ATOM 683 C C . TYR A 1 96 ? 3.228 10.951 8.092 1.00 93.56 96 TYR A C 1
ATOM 685 O O . TYR A 1 96 ? 2.422 11.225 8.975 1.00 93.56 96 TYR A O 1
ATOM 693 N N . ILE A 1 97 ? 2.969 10.084 7.109 1.00 96.31 97 ILE A N 1
ATOM 694 C CA . ILE A 1 97 ? 1.679 9.408 6.906 1.00 96.31 97 ILE A CA 1
ATOM 695 C C . ILE A 1 97 ? 1.284 8.602 8.149 1.00 96.31 97 ILE A C 1
ATOM 697 O O . ILE A 1 97 ? 0.170 8.744 8.646 1.00 96.31 97 ILE A O 1
ATOM 701 N N . VAL A 1 98 ? 2.203 7.798 8.689 1.00 97.50 98 VAL A N 1
ATOM 702 C CA . VAL A 1 98 ? 1.950 6.944 9.858 1.00 97.50 98 VAL A CA 1
ATOM 703 C C . VAL A 1 98 ? 1.688 7.767 11.111 1.00 97.50 98 VAL A C 1
ATOM 705 O O . VAL A 1 98 ? 0.706 7.507 11.802 1.00 97.50 98 VAL A O 1
ATOM 708 N N . ASN A 1 99 ? 2.518 8.775 11.394 1.00 97.00 99 ASN A N 1
ATOM 709 C CA . ASN A 1 99 ? 2.313 9.622 12.569 1.00 97.00 99 ASN A CA 1
ATOM 710 C C . ASN A 1 99 ? 1.010 10.420 12.462 1.00 97.00 99 ASN A C 1
ATOM 712 O O . ASN A 1 99 ? 0.229 10.440 13.408 1.00 97.00 99 ASN A O 1
ATOM 716 N N . HIS A 1 100 ? 0.740 11.019 11.299 1.00 96.25 100 HIS A N 1
ATOM 717 C CA . HIS A 1 100 ? -0.476 11.797 11.100 1.00 96.25 100 HIS A CA 1
ATOM 718 C C . HIS A 1 100 ? -1.730 10.922 11.217 1.00 96.25 100 HIS A C 1
ATOM 720 O O . HIS A 1 100 ? -2.648 11.261 11.955 1.00 96.25 100 HIS A O 1
ATOM 726 N N . CYS A 1 101 ? -1.758 9.756 10.566 1.00 97.50 101 CYS A N 1
ATOM 727 C CA . CYS A 1 101 ? -2.891 8.837 10.666 1.00 97.50 101 CYS A CA 1
ATOM 728 C C . CYS A 1 101 ? -3.106 8.347 12.106 1.00 97.50 101 CYS A C 1
ATOM 730 O O . CYS A 1 101 ? -4.242 8.301 12.579 1.00 97.50 101 CYS A O 1
ATOM 732 N N . ALA A 1 102 ? -2.022 8.042 12.827 1.00 97.50 102 ALA A N 1
ATOM 733 C CA . ALA A 1 102 ? -2.093 7.629 14.223 1.00 97.50 102 ALA A CA 1
ATOM 734 C C . ALA A 1 102 ? -2.715 8.708 15.122 1.00 97.50 102 ALA A C 1
ATOM 736 O O . ALA A 1 102 ? -3.534 8.380 15.977 1.00 97.50 102 ALA A O 1
ATOM 737 N N . GLU A 1 103 ? -2.403 9.988 14.897 1.00 96.81 103 GLU A N 1
ATOM 738 C CA . GLU A 1 103 ? -3.046 11.102 15.607 1.00 96.81 103 GLU A CA 1
ATOM 739 C C . GLU A 1 103 ? -4.558 11.147 15.348 1.00 96.81 103 GLU A C 1
ATOM 741 O O . GLU A 1 103 ? -5.343 11.272 16.291 1.00 96.81 103 GLU A O 1
ATOM 746 N N . MET A 1 104 ? -4.981 10.996 14.088 1.00 96.38 104 MET A N 1
ATOM 747 C CA . MET A 1 104 ? -6.402 11.043 13.714 1.00 96.38 104 MET A CA 1
ATOM 748 C C . MET A 1 104 ? -7.211 9.879 14.308 1.00 96.38 104 MET A C 1
ATOM 750 O O . MET A 1 104 ? -8.390 10.053 14.628 1.00 96.38 104 MET A O 1
ATOM 754 N N . LEU A 1 105 ? -6.561 8.723 14.483 1.00 96.69 105 LEU A N 1
ATOM 755 C CA . LEU A 1 105 ? -7.149 7.460 14.946 1.00 96.69 105 LEU A CA 1
ATOM 756 C C . LEU A 1 105 ? -6.840 7.120 16.416 1.00 96.69 105 LEU A C 1
ATOM 758 O O . LEU A 1 105 ? -7.168 6.025 16.869 1.00 96.69 105 LEU A O 1
ATOM 762 N N . LYS A 1 106 ? -6.177 8.019 17.159 1.00 96.62 106 LYS A N 1
ATOM 763 C CA . LYS A 1 106 ? -5.708 7.792 18.545 1.00 96.62 106 LYS A CA 1
ATOM 764 C C . LYS A 1 106 ? -4.897 6.497 18.724 1.00 96.62 106 LYS A C 1
ATOM 766 O O . LYS A 1 106 ? -4.975 5.850 19.769 1.00 96.62 106 LYS A O 1
ATOM 771 N N . ALA A 1 107 ? -4.123 6.136 17.709 1.00 97.88 107 ALA A N 1
ATOM 772 C CA . ALA A 1 107 ? -3.339 4.911 17.665 1.00 97.88 107 ALA A CA 1
ATOM 773 C C . ALA A 1 107 ? -1.880 5.148 18.074 1.00 97.88 107 ALA A C 1
ATOM 775 O O . ALA A 1 107 ? -1.390 6.278 18.090 1.00 97.88 107 ALA A O 1
ATOM 776 N N . THR A 1 108 ? -1.152 4.067 18.354 1.00 98.44 108 THR A N 1
ATOM 777 C CA . THR A 1 108 ? 0.305 4.132 18.547 1.00 98.44 108 THR A CA 1
ATOM 778 C C . THR A 1 108 ? 1.022 4.056 17.191 1.00 98.44 108 THR A C 1
ATOM 780 O O . THR A 1 108 ? 0.826 3.069 16.476 1.00 98.44 108 THR A O 1
ATOM 783 N N . PRO A 1 109 ? 1.859 5.041 16.808 1.00 98.19 109 PRO A N 1
ATOM 784 C CA . PRO A 1 109 ? 2.599 4.992 15.550 1.00 98.19 109 PRO A CA 1
ATOM 785 C C . PRO A 1 109 ? 3.872 4.138 15.653 1.00 98.19 109 PRO A C 1
ATOM 787 O O . PRO A 1 109 ? 4.635 4.237 16.616 1.00 98.19 109 PRO A O 1
ATOM 790 N N . TYR A 1 110 ? 4.148 3.365 14.603 1.00 98.19 110 TYR A N 1
ATOM 791 C CA . TYR A 1 110 ? 5.371 2.581 14.413 1.00 98.19 110 TYR A CA 1
ATOM 792 C C . TYR A 1 110 ? 6.005 2.894 13.047 1.00 98.19 110 TYR A C 1
ATOM 794 O O . TYR A 1 110 ? 5.831 2.132 12.089 1.00 98.19 110 TYR A O 1
ATOM 802 N N . PRO A 1 111 ? 6.733 4.020 12.923 1.00 96.88 111 PRO A N 1
ATOM 803 C CA . PRO A 1 111 ? 7.483 4.332 11.711 1.00 96.88 111 PRO A CA 1
ATOM 804 C C . PRO A 1 111 ? 8.649 3.352 11.507 1.00 96.88 111 PRO A C 1
ATOM 806 O O . PRO A 1 111 ? 9.239 2.840 12.464 1.00 96.88 111 PRO A O 1
ATOM 809 N N . LEU A 1 112 ? 9.017 3.114 10.246 1.00 96.31 112 LEU A N 1
ATOM 810 C CA . LEU A 1 112 ? 10.134 2.241 9.881 1.00 96.31 112 LEU A CA 1
ATOM 811 C C . LEU A 1 112 ? 11.383 3.079 9.589 1.00 96.31 112 LEU A C 1
ATOM 813 O O . LEU A 1 112 ? 11.581 3.591 8.484 1.00 96.31 112 LEU A O 1
ATOM 817 N N . SER A 1 113 ? 12.254 3.198 10.594 1.00 92.31 113 SER A N 1
ATOM 818 C CA . SER A 1 113 ? 13.508 3.964 10.538 1.00 92.31 113 SER A CA 1
ATOM 819 C C . SER A 1 113 ? 14.619 3.235 9.764 1.00 92.31 113 SER A C 1
ATOM 821 O O . SER A 1 113 ? 15.697 2.960 10.287 1.00 92.31 113 SER A O 1
ATOM 823 N N . ALA A 1 114 ? 14.354 2.912 8.501 1.00 94.00 114 ALA A N 1
ATOM 824 C CA . ALA A 1 114 ? 15.293 2.297 7.570 1.00 94.00 114 ALA A CA 1
ATOM 825 C C . ALA A 1 114 ? 15.075 2.865 6.158 1.00 94.00 114 ALA A C 1
ATOM 827 O O . ALA A 1 114 ? 13.957 3.276 5.851 1.00 94.00 114 ALA A O 1
ATOM 828 N N . PRO A 1 115 ? 16.093 2.904 5.282 1.00 92.31 115 PRO A N 1
ATOM 829 C CA . PRO A 1 115 ? 15.892 3.284 3.884 1.00 92.31 115 PRO A CA 1
ATOM 830 C C . PRO A 1 115 ? 15.078 2.218 3.138 1.00 92.31 115 PRO A C 1
ATOM 832 O O . PRO A 1 115 ? 15.219 1.033 3.434 1.00 92.31 115 PRO A O 1
ATOM 835 N N . LEU A 1 116 ? 14.281 2.619 2.140 1.00 92.44 116 LEU A N 1
ATOM 836 C CA . LEU A 1 116 ? 13.534 1.684 1.282 1.00 92.44 116 LEU A CA 1
ATOM 837 C C . LEU A 1 116 ? 14.465 0.697 0.574 1.00 92.44 116 LEU A C 1
ATOM 839 O O . LEU A 1 116 ? 14.201 -0.505 0.543 1.00 92.44 116 LEU A O 1
ATOM 843 N N . PHE A 1 117 ? 15.584 1.209 0.057 1.00 91.50 117 PHE A N 1
ATOM 844 C CA . PHE A 1 117 ? 16.613 0.404 -0.578 1.00 91.50 117 PHE A CA 1
ATOM 845 C C . PHE A 1 117 ? 17.964 0.568 0.116 1.00 91.50 117 PHE A C 1
ATOM 847 O O . PHE A 1 117 ? 18.399 1.676 0.422 1.00 91.50 117 PHE A O 1
ATOM 854 N N . ALA A 1 118 ? 18.654 -0.549 0.322 1.00 91.44 118 ALA A N 1
ATOM 855 C CA . ALA A 1 118 ? 20.022 -0.599 0.819 1.00 91.44 118 ALA A CA 1
ATOM 856 C C . ALA A 1 118 ? 20.778 -1.763 0.170 1.00 91.44 118 ALA A C 1
ATOM 858 O O . ALA A 1 118 ? 20.198 -2.612 -0.504 1.00 91.44 118 ALA A O 1
ATOM 859 N N . ASP A 1 119 ? 22.088 -1.850 0.376 1.00 91.56 119 ASP A N 1
ATOM 860 C CA . ASP A 1 119 ? 22.837 -3.023 -0.075 1.00 91.56 119 ASP A CA 1
ATOM 861 C C . ASP A 1 119 ? 22.314 -4.294 0.592 1.00 91.56 119 ASP A C 1
ATOM 863 O O . ASP A 1 119 ? 21.930 -4.289 1.761 1.00 91.56 119 ASP A O 1
ATOM 867 N N . ALA A 1 120 ? 22.345 -5.420 -0.122 1.00 92.31 120 ALA A N 1
ATOM 868 C CA . ALA A 1 120 ? 21.781 -6.670 0.386 1.00 92.31 120 ALA A CA 1
ATOM 869 C C . ALA A 1 120 ? 22.414 -7.111 1.723 1.00 92.31 120 ALA A C 1
ATOM 871 O O . ALA A 1 120 ? 21.753 -7.729 2.556 1.00 92.31 120 ALA A O 1
ATOM 872 N N . ALA A 1 121 ? 23.695 -6.797 1.951 1.00 95.81 121 ALA A N 1
ATOM 873 C CA . ALA A 1 121 ? 24.347 -7.021 3.241 1.00 95.81 121 ALA A CA 1
ATOM 874 C C . ALA A 1 121 ? 23.768 -6.127 4.346 1.00 95.81 121 ALA A C 1
ATOM 876 O O . ALA A 1 121 ? 23.470 -6.621 5.431 1.00 95.81 121 ALA A O 1
ATOM 877 N N . THR A 1 122 ? 23.539 -4.851 4.044 1.00 95.69 122 THR A N 1
ATOM 878 C CA . THR A 1 122 ? 22.909 -3.887 4.948 1.00 95.69 122 THR A CA 1
ATOM 879 C C . THR A 1 122 ? 21.477 -4.293 5.274 1.00 95.69 122 THR A C 1
ATOM 881 O O . THR A 1 122 ? 21.141 -4.357 6.449 1.00 95.69 122 THR A O 1
ATOM 884 N N . VAL A 1 123 ? 20.661 -4.687 4.288 1.00 95.31 123 VAL A N 1
ATOM 885 C CA . VAL A 1 123 ? 19.295 -5.196 4.524 1.00 95.31 123 VAL A CA 1
ATOM 886 C C . VAL A 1 123 ? 19.297 -6.379 5.494 1.00 95.31 123 VAL A C 1
ATOM 888 O O . VAL A 1 123 ? 18.480 -6.423 6.412 1.00 95.31 123 VAL A O 1
ATOM 891 N N . ARG A 1 124 ? 20.237 -7.324 5.348 1.00 95.50 124 ARG A N 1
ATOM 892 C CA . ARG A 1 124 ? 20.375 -8.449 6.292 1.00 95.50 124 ARG A CA 1
ATOM 893 C C . ARG A 1 124 ? 20.725 -7.995 7.708 1.00 95.50 124 ARG A C 1
ATOM 895 O O . ARG A 1 124 ? 20.259 -8.623 8.654 1.00 95.50 124 ARG A O 1
ATOM 902 N N . SER A 1 125 ? 21.543 -6.956 7.860 1.00 97.00 125 SER A N 1
ATOM 903 C CA . SER A 1 125 ? 21.875 -6.384 9.170 1.00 97.00 125 SER A CA 1
ATOM 904 C C . SER A 1 125 ? 20.693 -5.627 9.773 1.00 97.00 125 SER A C 1
ATOM 906 O O . SER A 1 125 ? 20.365 -5.861 10.929 1.00 97.00 125 SER A O 1
ATOM 908 N N . LEU A 1 126 ? 19.999 -4.800 8.985 1.00 96.19 126 LEU A N 1
ATOM 909 C CA . LEU A 1 126 ? 18.809 -4.060 9.416 1.00 96.19 126 LEU A CA 1
ATOM 910 C C . LEU A 1 126 ? 17.694 -5.015 9.867 1.00 96.19 126 LEU A C 1
ATOM 912 O O . LEU A 1 126 ? 17.083 -4.803 10.902 1.00 96.19 126 LEU A O 1
ATOM 916 N N . ARG A 1 127 ? 17.489 -6.138 9.170 1.00 94.38 127 ARG A N 1
ATOM 917 C CA . ARG A 1 127 ? 16.522 -7.174 9.585 1.00 94.38 127 ARG A CA 1
ATOM 918 C C . ARG A 1 127 ? 16.893 -7.909 10.879 1.00 94.38 127 ARG A C 1
ATOM 920 O O . ARG A 1 127 ? 16.062 -8.642 11.399 1.00 94.38 127 ARG A O 1
ATOM 927 N N . LYS A 1 128 ? 18.124 -7.758 11.376 1.00 95.62 128 LYS A N 1
ATOM 928 C CA . LYS A 1 128 ? 18.571 -8.282 12.679 1.00 95.62 128 LYS A CA 1
ATOM 929 C C . LYS A 1 128 ? 18.594 -7.212 13.767 1.00 95.62 128 LYS A C 1
ATOM 931 O O . LYS A 1 128 ? 18.729 -7.560 14.937 1.00 95.62 128 LYS A O 1
ATOM 936 N N . ASP A 1 129 ? 18.507 -5.939 13.392 1.00 97.69 129 ASP A N 1
ATOM 937 C CA . ASP A 1 129 ? 18.385 -4.846 14.344 1.00 97.69 129 ASP A CA 1
ATOM 938 C C . ASP A 1 129 ? 17.042 -4.955 15.073 1.00 97.69 129 ASP A C 1
ATOM 940 O O . ASP A 1 129 ? 16.009 -5.235 14.461 1.00 97.69 129 ASP A O 1
ATOM 944 N N . SER A 1 130 ? 17.053 -4.780 16.392 1.00 94.81 130 SER A N 1
ATOM 945 C CA . SER A 1 130 ? 15.881 -5.035 17.226 1.00 94.81 130 SER A CA 1
ATOM 946 C C . SER A 1 130 ? 14.745 -4.052 16.967 1.00 94.81 130 SER A C 1
ATOM 948 O O . SER A 1 130 ? 13.591 -4.457 17.060 1.00 94.81 130 SER A O 1
ATOM 950 N N . LEU A 1 131 ? 15.032 -2.791 16.638 1.00 94.00 131 LEU A N 1
ATOM 951 C CA . LEU A 1 131 ? 13.995 -1.794 16.375 1.00 94.00 131 LEU A CA 1
ATOM 952 C C . LEU A 1 131 ? 13.359 -2.043 15.010 1.00 94.00 131 LEU A C 1
ATOM 954 O O . LEU A 1 131 ? 12.139 -2.095 14.881 1.00 94.00 131 LEU A O 1
ATOM 958 N N . ILE A 1 132 ? 14.196 -2.269 14.000 1.00 95.94 132 ILE A N 1
ATOM 959 C CA . ILE A 1 132 ? 13.741 -2.458 12.621 1.00 95.94 132 ILE A CA 1
ATOM 960 C C . ILE A 1 132 ? 12.988 -3.780 12.460 1.00 95.94 132 ILE A C 1
ATOM 962 O O . ILE A 1 132 ? 11.919 -3.804 11.852 1.00 95.94 132 ILE A O 1
ATOM 966 N N . SER A 1 133 ? 13.519 -4.877 13.008 1.00 95.81 133 SER A N 1
ATOM 967 C CA . SER A 1 133 ? 12.858 -6.187 12.936 1.00 95.81 133 SER A CA 1
ATOM 968 C C . SER A 1 133 ? 11.484 -6.170 13.599 1.00 95.81 133 SER A C 1
ATOM 970 O O . SER A 1 133 ? 10.527 -6.636 12.990 1.00 95.81 133 SER A O 1
ATOM 972 N N . GLN A 1 134 ? 11.354 -5.548 14.776 1.00 96.75 134 GLN A N 1
ATOM 973 C CA . GLN A 1 134 ? 10.068 -5.421 15.462 1.00 96.75 134 GLN A CA 1
ATOM 974 C C . GLN A 1 134 ? 9.039 -4.639 14.640 1.00 96.75 134 GLN A C 1
ATOM 976 O O . GLN A 1 134 ? 7.893 -5.071 14.557 1.00 96.75 134 GLN A O 1
ATOM 981 N N . THR A 1 135 ? 9.417 -3.524 14.005 1.00 97.19 135 THR A N 1
ATOM 982 C CA . THR A 1 135 ? 8.486 -2.779 13.138 1.00 97.19 135 THR A CA 1
ATOM 983 C C . THR A 1 135 ? 8.080 -3.598 11.911 1.00 97.19 135 THR A C 1
ATOM 985 O O . THR A 1 135 ? 6.899 -3.641 11.572 1.00 97.19 135 THR A O 1
ATOM 988 N N . ILE A 1 136 ? 9.018 -4.311 11.277 1.00 97.00 136 ILE A N 1
ATOM 989 C CA . ILE A 1 136 ? 8.701 -5.200 10.147 1.00 97.00 136 ILE A CA 1
ATOM 990 C C . ILE A 1 136 ? 7.753 -6.324 10.589 1.00 97.00 136 ILE A C 1
ATOM 992 O O . ILE A 1 136 ? 6.786 -6.615 9.890 1.00 97.00 136 ILE A O 1
ATOM 996 N N . ASP A 1 137 ? 7.992 -6.937 11.747 1.00 97.75 137 ASP A N 1
ATOM 997 C CA . ASP A 1 137 ? 7.150 -8.014 12.272 1.00 97.75 137 ASP A CA 1
ATOM 998 C C . ASP A 1 137 ? 5.747 -7.522 12.647 1.00 97.75 137 ASP A C 1
ATOM 1000 O O . ASP A 1 137 ? 4.770 -8.233 12.410 1.00 97.75 137 ASP A O 1
ATOM 1004 N N . ARG A 1 138 ? 5.617 -6.284 13.141 1.00 98.12 138 ARG A N 1
ATOM 1005 C CA . ARG A 1 138 ? 4.312 -5.623 13.301 1.00 98.12 138 ARG A CA 1
ATOM 1006 C C . ARG A 1 138 ? 3.605 -5.450 11.961 1.00 98.12 138 ARG A C 1
ATOM 1008 O O . ARG A 1 138 ? 2.436 -5.801 11.864 1.00 98.12 138 ARG A O 1
ATOM 1015 N N . GLY A 1 139 ? 4.325 -5.000 10.931 1.00 97.62 139 GLY A N 1
ATOM 1016 C CA . GLY A 1 139 ? 3.794 -4.849 9.572 1.00 97.62 139 GLY A CA 1
ATOM 1017 C C . GLY A 1 139 ? 3.295 -6.169 8.975 1.00 97.62 139 GLY A C 1
ATOM 1018 O O . GLY A 1 139 ? 2.241 -6.217 8.349 1.00 97.62 139 GLY A O 1
ATOM 1019 N N . ARG A 1 140 ? 4.007 -7.275 9.227 1.00 97.75 140 ARG A N 1
ATOM 1020 C CA . ARG A 1 140 ? 3.582 -8.632 8.825 1.00 97.75 140 ARG A CA 1
ATOM 1021 C C . ARG A 1 140 ? 2.334 -9.115 9.551 1.00 97.75 140 ARG A C 1
ATOM 1023 O O . ARG A 1 140 ? 1.648 -10.003 9.059 1.00 97.75 140 ARG A O 1
ATOM 1030 N N . ALA A 1 141 ? 2.082 -8.577 10.736 1.00 97.62 141 ALA A N 1
ATOM 1031 C CA . ALA A 1 141 ? 0.965 -8.962 11.571 1.00 97.62 141 ALA A CA 1
ATOM 1032 C C . ALA A 1 141 ? -0.211 -7.981 11.472 1.00 97.62 141 ALA A C 1
ATOM 1034 O O . ALA A 1 141 ? -1.145 -8.126 12.248 1.00 97.62 141 ALA A O 1
ATOM 1035 N N . CYS A 1 142 ? -0.186 -7.002 10.563 1.00 97.75 142 CYS A N 1
ATOM 1036 C CA . CYS A 1 142 ? -1.296 -6.072 10.375 1.00 97.75 142 CYS A CA 1
ATOM 1037 C C . CYS A 1 142 ? -2.614 -6.804 10.099 1.00 97.75 142 CYS A C 1
ATOM 1039 O O . CYS A 1 142 ? -2.654 -7.787 9.359 1.00 97.75 142 CYS A O 1
ATOM 1041 N N . ASP A 1 143 ? -3.690 -6.281 10.677 1.00 98.44 143 ASP A N 1
ATOM 1042 C CA . ASP A 1 143 ? -5.051 -6.782 10.486 1.00 98.44 143 ASP A CA 1
ATOM 1043 C C . ASP A 1 143 ? -5.671 -6.155 9.224 1.00 98.44 143 ASP A C 1
ATOM 1045 O O . ASP A 1 143 ? -6.436 -6.800 8.505 1.00 98.44 143 ASP A O 1
ATOM 1049 N N . ILE A 1 144 ? -5.256 -4.920 8.915 1.00 98.44 144 ILE A N 1
ATOM 1050 C CA . ILE A 1 144 ? -5.539 -4.221 7.662 1.00 98.44 144 ILE A CA 1
ATOM 1051 C C . ILE A 1 144 ? -4.226 -3.662 7.110 1.00 98.44 144 ILE A C 1
ATOM 1053 O O . ILE A 1 144 ? -3.535 -2.925 7.808 1.00 98.44 144 ILE A O 1
ATOM 1057 N N . ALA A 1 145 ? -3.891 -3.958 5.858 1.00 98.50 145 ALA A N 1
ATOM 1058 C CA . ALA A 1 145 ? -2.808 -3.311 5.121 1.00 98.50 145 ALA A CA 1
ATOM 1059 C C . ALA A 1 145 ? -3.413 -2.424 4.031 1.00 98.50 145 ALA A C 1
ATOM 1061 O O . ALA A 1 145 ? -4.166 -2.914 3.194 1.00 98.50 145 ALA A O 1
ATOM 1062 N N . MET A 1 146 ? -3.095 -1.130 4.028 1.00 98.44 146 MET A N 1
ATOM 1063 C CA . MET A 1 146 ? -3.565 -0.187 3.018 1.00 98.44 146 MET A CA 1
ATOM 1064 C C . MET A 1 146 ? -2.386 0.470 2.297 1.00 98.44 146 MET A C 1
ATOM 1066 O O . MET A 1 146 ? -1.501 1.061 2.916 1.00 98.44 146 MET A O 1
ATOM 1070 N N . PHE A 1 147 ? -2.362 0.351 0.972 1.00 97.94 147 PHE A N 1
ATOM 1071 C CA . PHE A 1 147 ? -1.296 0.899 0.134 1.00 97.94 147 PHE A CA 1
ATOM 1072 C C . PHE A 1 147 ? -1.800 1.247 -1.272 1.00 97.94 147 PHE A C 1
ATOM 1074 O O . PHE A 1 147 ? -2.921 0.931 -1.656 1.00 97.94 147 PHE A O 1
ATOM 1081 N N . SER A 1 148 ? -0.968 1.934 -2.052 1.00 96.75 148 SER A N 1
ATOM 1082 C CA . SER A 1 148 ? -1.173 2.111 -3.495 1.00 96.75 148 SER A CA 1
ATOM 1083 C C . SER A 1 148 ? -0.221 1.191 -4.245 1.00 96.75 148 SER A C 1
ATOM 1085 O O . SER A 1 148 ? 0.855 0.875 -3.744 1.00 96.75 148 SER A O 1
ATOM 1087 N N . VAL A 1 149 ? -0.573 0.853 -5.484 1.00 96.44 149 VAL A N 1
ATOM 1088 C CA . VAL A 1 149 ? 0.397 0.324 -6.449 1.00 96.44 149 VAL A CA 1
ATOM 1089 C C . VAL A 1 149 ? 1.041 1.454 -7.252 1.00 96.44 149 VAL A C 1
ATOM 1091 O O . VAL A 1 149 ? 0.414 2.503 -7.488 1.00 96.44 149 VAL A O 1
ATOM 1094 N N . GLY A 1 150 ? 2.308 1.264 -7.610 1.00 91.38 150 GLY A N 1
ATOM 1095 C CA . GLY A 1 150 ? 3.078 2.134 -8.495 1.00 91.38 150 GLY A CA 1
AT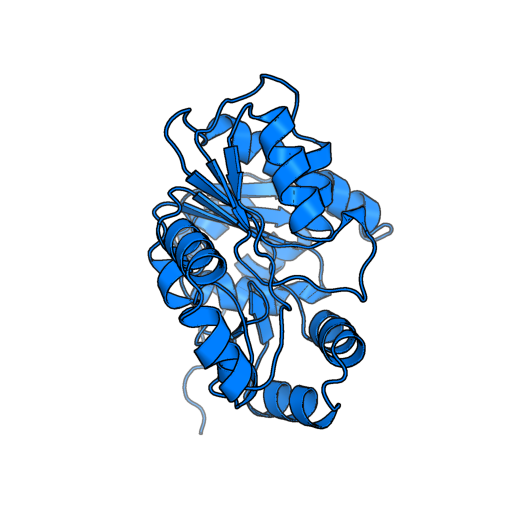OM 1096 C C . GLY A 1 150 ? 3.211 1.542 -9.896 1.00 91.38 150 GLY A C 1
ATOM 1097 O O . GLY A 1 150 ? 3.175 0.327 -10.070 1.00 91.38 150 GLY A O 1
ATOM 1098 N N . ASP A 1 151 ? 3.352 2.412 -10.895 1.00 88.81 151 ASP A N 1
ATOM 1099 C CA . ASP A 1 151 ? 3.754 2.035 -12.250 1.00 88.81 151 ASP A CA 1
ATOM 1100 C C . ASP A 1 151 ? 5.288 2.100 -12.393 1.00 88.81 151 ASP A C 1
ATOM 1102 O O . ASP A 1 151 ? 6.006 2.644 -11.546 1.00 88.81 151 ASP A O 1
ATOM 1106 N N . LEU A 1 152 ? 5.829 1.610 -13.508 1.00 83.88 152 LEU A N 1
ATOM 1107 C CA . LEU A 1 152 ? 7.281 1.622 -13.727 1.00 83.88 152 LEU A CA 1
ATOM 1108 C C . LEU A 1 152 ? 7.870 3.035 -13.907 1.00 83.88 152 LEU A C 1
ATOM 1110 O O . LEU A 1 152 ? 9.080 3.223 -13.751 1.00 83.88 152 LEU A O 1
ATOM 1114 N N . THR A 1 153 ? 7.059 4.060 -14.199 1.00 74.69 153 THR A N 1
ATOM 1115 C CA . THR A 1 153 ? 7.564 5.445 -14.197 1.00 74.69 153 THR A CA 1
ATOM 1116 C C . THR A 1 153 ? 7.860 5.921 -12.776 1.00 74.69 153 THR A C 1
ATOM 1118 O O . THR A 1 153 ? 8.892 6.557 -12.538 1.00 74.69 153 THR A O 1
ATOM 1121 N N . THR A 1 154 ? 7.033 5.520 -11.806 1.00 66.19 154 THR A N 1
ATOM 1122 C CA . THR A 1 154 ? 7.276 5.744 -10.376 1.00 66.19 154 THR A CA 1
ATOM 1123 C C . THR A 1 154 ? 8.554 5.041 -9.911 1.00 66.19 154 THR A C 1
ATOM 1125 O O . THR A 1 154 ? 9.367 5.645 -9.201 1.00 66.19 154 THR A O 1
ATOM 1128 N N . ALA A 1 155 ? 8.798 3.820 -10.398 1.00 69.19 155 ALA A N 1
ATOM 1129 C CA . ALA A 1 155 ? 10.047 3.093 -10.172 1.00 69.19 155 ALA A CA 1
ATOM 1130 C C . ALA A 1 155 ? 11.275 3.929 -10.558 1.00 69.19 155 ALA A C 1
ATOM 1132 O O . ALA A 1 155 ? 12.231 4.033 -9.792 1.00 69.19 155 ALA A O 1
ATOM 1133 N N . SER A 1 156 ? 11.236 4.604 -11.713 1.00 63.78 156 SER A N 1
ATOM 1134 C CA . SER A 1 156 ? 12.335 5.460 -12.177 1.00 63.78 156 SER A CA 1
ATOM 1135 C C . SER A 1 156 ? 12.684 6.564 -11.172 1.00 63.78 156 SER A C 1
ATOM 1137 O O . SER A 1 156 ? 13.859 6.783 -10.868 1.00 63.78 156 SER A O 1
ATOM 1139 N N . THR A 1 157 ? 11.673 7.227 -10.603 1.00 69.12 157 THR A N 1
ATOM 1140 C CA . THR A 1 157 ? 11.856 8.280 -9.591 1.00 69.12 157 THR A CA 1
ATOM 1141 C C . THR A 1 157 ? 12.444 7.727 -8.293 1.00 69.12 157 THR A C 1
ATOM 1143 O O . THR A 1 157 ? 13.359 8.326 -7.719 1.00 69.12 157 THR A O 1
ATOM 1146 N N . LEU A 1 158 ? 11.959 6.570 -7.837 1.00 73.00 158 LEU A N 1
ATOM 1147 C CA . LEU A 1 158 ? 12.436 5.935 -6.608 1.00 73.00 158 LEU A CA 1
ATOM 1148 C C . LEU A 1 158 ? 13.874 5.444 -6.727 1.00 73.00 158 LEU A C 1
ATOM 1150 O O . LEU A 1 158 ? 14.694 5.706 -5.844 1.00 73.00 158 LEU A O 1
ATOM 1154 N N . LEU A 1 159 ? 14.187 4.769 -7.832 1.00 73.12 159 LEU A N 1
ATOM 1155 C CA . LEU A 1 159 ? 15.514 4.223 -8.091 1.00 73.12 159 LEU A CA 1
ATOM 1156 C C . LEU A 1 159 ? 16.544 5.348 -8.224 1.00 73.12 159 LEU A C 1
ATOM 1158 O O . LEU A 1 159 ? 17.558 5.320 -7.528 1.00 73.12 159 LEU A O 1
ATOM 1162 N N . ARG A 1 160 ? 16.242 6.403 -8.998 1.00 69.62 160 ARG A N 1
ATOM 1163 C CA . ARG A 1 160 ? 17.108 7.594 -9.098 1.00 69.62 160 ARG A CA 1
ATOM 1164 C C . ARG A 1 160 ? 17.321 8.262 -7.745 1.00 69.62 160 ARG A C 1
ATOM 1166 O O . ARG A 1 160 ? 18.447 8.599 -7.395 1.00 69.62 160 ARG A O 1
ATOM 1173 N N . GLY A 1 161 ? 16.248 8.421 -6.975 1.00 69.81 161 GLY A N 1
ATOM 1174 C CA . GLY A 1 161 ? 16.294 8.987 -5.629 1.00 69.81 161 GLY A CA 1
ATOM 1175 C C . GLY A 1 161 ? 17.125 8.186 -4.627 1.00 69.81 161 GLY A C 1
ATOM 1176 O O . GLY A 1 161 ? 17.598 8.741 -3.640 1.00 69.81 161 GLY A O 1
ATOM 1177 N N . SER A 1 162 ? 17.320 6.898 -4.906 1.00 70.50 162 SER A N 1
ATOM 1178 C CA . SER A 1 162 ? 18.058 5.954 -4.062 1.00 70.50 162 SER A CA 1
ATOM 1179 C C . SER A 1 162 ? 19.444 5.623 -4.617 1.00 70.50 162 SER A C 1
ATOM 1181 O O . SER A 1 162 ? 20.076 4.683 -4.141 1.00 70.50 162 SER A O 1
ATOM 1183 N N . PHE A 1 163 ? 19.912 6.375 -5.623 1.00 68.44 163 PHE A N 1
ATOM 1184 C CA . PHE A 1 163 ? 21.180 6.137 -6.323 1.00 68.44 163 PHE A CA 1
ATOM 1185 C C . PHE A 1 163 ? 21.300 4.706 -6.870 1.00 68.44 163 PHE A C 1
ATOM 1187 O O . PHE A 1 163 ? 22.364 4.090 -6.830 1.00 68.44 163 PHE A O 1
ATOM 1194 N N . ILE A 1 164 ? 20.184 4.154 -7.348 1.00 76.19 164 ILE A N 1
ATOM 1195 C CA . ILE A 1 164 ? 20.152 2.864 -8.027 1.00 76.19 164 ILE A CA 1
ATOM 1196 C C . ILE A 1 164 ? 20.212 3.109 -9.529 1.00 76.19 164 ILE A C 1
ATOM 1198 O O . ILE A 1 164 ? 19.450 3.904 -10.080 1.00 76.19 164 ILE A O 1
ATOM 1202 N N . GLU A 1 165 ? 21.150 2.412 -10.160 1.00 74.06 165 GLU A N 1
ATOM 1203 C CA . GLU A 1 165 ? 21.468 2.528 -11.575 1.00 74.06 165 GLU A CA 1
ATOM 1204 C C . GLU A 1 165 ? 20.274 2.193 -12.484 1.00 74.06 165 GLU A C 1
ATOM 1206 O O . GLU A 1 165 ? 19.384 1.402 -12.156 1.00 74.06 165 GLU A O 1
ATOM 1211 N N . SER A 1 166 ? 20.252 2.822 -13.661 1.00 71.81 166 SER A N 1
ATOM 1212 C CA . SER A 1 166 ? 19.159 2.677 -14.635 1.00 71.81 166 SER A CA 1
ATOM 1213 C C . SER A 1 166 ? 19.041 1.276 -15.251 1.00 71.81 166 SER A C 1
ATOM 1215 O O . SER A 1 166 ? 17.983 0.920 -15.769 1.00 71.81 166 SER A O 1
ATOM 1217 N N . ASP A 1 167 ? 20.102 0.473 -15.176 1.00 80.69 167 ASP A N 1
ATOM 1218 C CA . ASP A 1 167 ? 20.123 -0.922 -15.624 1.00 80.69 167 ASP A CA 1
ATOM 1219 C C . ASP A 1 167 ? 19.188 -1.814 -14.792 1.00 80.69 167 ASP A C 1
ATOM 1221 O O . ASP A 1 167 ? 18.594 -2.748 -15.327 1.00 80.69 167 ASP A O 1
ATOM 1225 N N . VAL A 1 168 ? 18.972 -1.484 -13.516 1.00 84.06 168 VAL A N 1
ATOM 1226 C CA . VAL A 1 168 ? 18.020 -2.182 -12.647 1.00 84.06 168 VAL A CA 1
ATOM 1227 C C . VAL A 1 168 ? 16.594 -2.020 -13.164 1.00 84.06 168 VAL A C 1
ATOM 1229 O O . VAL A 1 168 ? 15.856 -3.001 -13.220 1.00 84.06 168 VAL A O 1
ATOM 1232 N N . LEU A 1 169 ? 16.211 -0.814 -13.598 1.00 83.88 169 LEU A N 1
ATOM 1233 C CA . LEU A 1 169 ? 14.891 -0.580 -14.189 1.00 83.88 169 LEU A CA 1
ATOM 1234 C C . LEU A 1 169 ? 14.727 -1.354 -15.501 1.00 83.88 169 LEU A C 1
ATOM 1236 O O . LEU A 1 169 ? 13.695 -1.983 -15.714 1.00 83.88 169 LEU A O 1
ATOM 1240 N N . ALA A 1 170 ? 15.755 -1.353 -16.355 1.00 85.12 170 ALA A N 1
ATOM 1241 C CA . ALA A 1 170 ? 15.742 -2.144 -17.583 1.00 85.12 170 ALA A CA 1
ATOM 1242 C C . ALA A 1 170 ? 15.606 -3.649 -17.290 1.00 85.12 170 ALA A C 1
ATOM 1244 O O . ALA A 1 170 ? 14.870 -4.342 -17.987 1.00 85.12 170 ALA A O 1
ATOM 1245 N N . GLY A 1 171 ? 16.258 -4.140 -16.232 1.00 89.00 171 GLY A N 1
ATOM 1246 C CA . GLY A 1 171 ? 16.125 -5.518 -15.761 1.00 89.00 171 GLY A CA 1
ATOM 1247 C C . GLY A 1 171 ? 14.714 -5.859 -15.279 1.00 89.00 171 GLY A C 1
ATOM 1248 O O . GLY A 1 171 ? 14.209 -6.922 -15.622 1.00 89.00 171 GLY A O 1
ATOM 1249 N N . LEU A 1 172 ? 14.055 -4.957 -14.543 1.00 90.94 172 LEU A N 1
ATOM 1250 C CA . LEU A 1 172 ? 12.659 -5.130 -14.118 1.00 90.94 172 LEU A CA 1
ATOM 1251 C C . LEU A 1 172 ? 11.709 -5.207 -15.318 1.00 90.94 172 LEU A C 1
ATOM 1253 O O . LEU A 1 172 ? 10.898 -6.124 -15.395 1.00 90.94 172 LEU A O 1
ATOM 1257 N N . VAL A 1 173 ? 11.853 -4.287 -16.278 1.00 90.12 173 VAL A N 1
ATOM 1258 C CA . VAL A 1 173 ? 11.055 -4.279 -17.515 1.00 90.12 173 VAL A CA 1
ATOM 1259 C C . VAL A 1 173 ? 11.280 -5.567 -18.310 1.00 90.12 173 VAL A C 1
ATOM 1261 O O . VAL A 1 173 ? 10.322 -6.211 -18.727 1.00 90.12 173 VAL A O 1
ATOM 1264 N N . ALA A 1 174 ? 12.538 -5.979 -18.490 1.00 91.38 174 ALA A N 1
ATOM 1265 C CA . ALA A 1 174 ? 12.879 -7.200 -19.220 1.00 91.38 174 ALA A CA 1
ATOM 1266 C C . ALA A 1 174 ? 12.352 -8.472 -18.536 1.00 91.38 174 ALA A C 1
ATOM 1268 O O . ALA A 1 174 ? 12.083 -9.461 -19.213 1.00 91.38 174 ALA A O 1
ATOM 1269 N N . ALA A 1 175 ? 12.198 -8.442 -17.212 1.00 92.19 175 ALA A N 1
ATOM 1270 C CA . ALA A 1 175 ? 11.631 -9.531 -16.430 1.00 92.19 175 ALA A CA 1
ATOM 1271 C C . ALA A 1 175 ? 10.092 -9.494 -16.346 1.00 92.19 175 ALA A C 1
ATOM 1273 O O . ALA A 1 175 ? 9.512 -10.356 -15.696 1.00 92.19 175 ALA A O 1
ATOM 1274 N N . GLY A 1 176 ? 9.433 -8.533 -17.006 1.00 94.69 176 GLY A N 1
ATOM 1275 C CA . GLY A 1 176 ? 7.973 -8.458 -17.081 1.00 94.69 176 GLY A CA 1
ATOM 1276 C C . GLY A 1 176 ? 7.303 -7.747 -15.905 1.00 94.69 176 GLY A C 1
ATOM 1277 O O . GLY A 1 176 ? 6.113 -7.952 -15.686 1.00 94.69 176 GLY A O 1
ATOM 1278 N N . ALA A 1 177 ? 8.033 -6.920 -15.148 1.00 95.56 177 ALA A N 1
ATOM 1279 C CA . ALA A 1 177 ? 7.428 -6.097 -14.104 1.00 95.56 177 ALA A CA 1
ATOM 1280 C C . ALA A 1 177 ? 6.349 -5.180 -14.699 1.00 95.56 177 ALA A C 1
ATOM 1282 O O . ALA A 1 177 ? 6.611 -4.501 -15.689 1.00 95.56 177 ALA A O 1
ATOM 1283 N N . VAL A 1 178 ? 5.179 -5.111 -14.064 1.00 95.94 178 VAL A N 1
ATOM 1284 C CA . VAL A 1 178 ? 4.077 -4.210 -14.460 1.00 95.94 178 VAL A CA 1
ATOM 1285 C C . VAL A 1 178 ? 3.771 -3.160 -13.395 1.00 95.94 178 VAL A C 1
ATOM 1287 O O . VAL A 1 178 ? 3.205 -2.111 -13.693 1.00 95.94 178 VAL A O 1
ATOM 1290 N N . GLY A 1 179 ? 4.186 -3.407 -12.152 1.00 95.06 179 GLY A N 1
ATOM 1291 C CA . GLY A 1 179 ? 4.004 -2.476 -11.049 1.00 95.06 179 GLY A CA 1
ATOM 1292 C C . GLY A 1 179 ? 4.778 -2.866 -9.800 1.00 95.06 179 GLY A C 1
ATOM 1293 O O . GLY A 1 179 ? 5.527 -3.848 -9.792 1.00 95.06 179 GLY A O 1
ATOM 1294 N N . ASP A 1 180 ? 4.603 -2.072 -8.748 1.00 95.12 180 ASP A N 1
ATOM 1295 C CA . ASP A 1 180 ? 5.157 -2.339 -7.425 1.00 95.12 180 ASP A CA 1
ATOM 1296 C C . ASP A 1 180 ? 4.140 -2.120 -6.302 1.00 95.12 180 ASP A C 1
ATOM 1298 O O . ASP A 1 180 ? 3.209 -1.321 -6.422 1.00 95.12 180 ASP A O 1
ATOM 1302 N N . ALA A 1 181 ? 4.351 -2.829 -5.196 1.00 95.12 181 ALA A N 1
ATOM 1303 C CA . ALA A 1 181 ? 3.740 -2.554 -3.906 1.00 95.12 181 ALA A CA 1
ATOM 1304 C C . ALA A 1 181 ? 4.851 -2.512 -2.856 1.00 95.12 181 ALA A C 1
ATOM 1306 O O . ALA A 1 181 ? 5.653 -3.443 -2.753 1.00 95.12 181 ALA A O 1
ATOM 1307 N N . CYS A 1 182 ? 4.911 -1.437 -2.067 1.00 92.75 182 CYS A N 1
ATOM 1308 C CA . CYS A 1 182 ? 5.935 -1.267 -1.031 1.00 92.75 182 CYS A CA 1
ATOM 1309 C C . CYS A 1 182 ? 7.384 -1.341 -1.579 1.00 92.75 182 CYS A C 1
ATOM 1311 O O . CYS A 1 182 ? 8.292 -1.824 -0.898 1.00 92.75 182 CYS A O 1
ATOM 1313 N N . GLY A 1 183 ? 7.611 -0.924 -2.835 1.00 90.69 183 GLY A N 1
ATOM 1314 C CA . GLY A 1 183 ? 8.911 -1.018 -3.509 1.00 90.69 183 GLY A CA 1
ATOM 1315 C C . GLY A 1 183 ? 9.294 -2.426 -3.982 1.00 90.69 183 GLY A C 1
ATOM 1316 O O . GLY A 1 183 ? 10.425 -2.626 -4.433 1.00 90.69 183 GLY A O 1
ATOM 1317 N N . ARG A 1 184 ? 8.379 -3.400 -3.885 1.00 94.06 184 ARG A N 1
ATOM 1318 C CA . ARG A 1 184 ? 8.535 -4.760 -4.416 1.00 94.06 184 ARG A CA 1
ATOM 1319 C C . ARG A 1 184 ? 7.755 -4.909 -5.708 1.00 94.06 184 ARG A C 1
ATOM 1321 O O . ARG A 1 184 ? 6.551 -4.678 -5.736 1.00 94.06 184 ARG A O 1
ATOM 1328 N N . TYR A 1 185 ? 8.457 -5.313 -6.756 1.00 95.50 185 TYR A N 1
ATOM 1329 C CA . TYR A 1 185 ? 7.937 -5.354 -8.116 1.00 95.50 185 TYR A CA 1
ATOM 1330 C C . TYR A 1 185 ? 7.310 -6.703 -8.433 1.00 95.50 185 TYR A C 1
ATOM 1332 O O . TYR A 1 185 ? 7.828 -7.735 -8.003 1.00 95.50 185 TYR A O 1
ATOM 1340 N N . PHE A 1 186 ? 6.242 -6.689 -9.222 1.00 97.38 186 PHE A N 1
ATOM 1341 C CA . PHE A 1 186 ? 5.516 -7.888 -9.624 1.00 97.38 186 PHE A CA 1
ATOM 1342 C C . PHE A 1 186 ? 5.108 -7.863 -11.105 1.00 97.38 186 PHE A C 1
ATOM 1344 O O . PHE A 1 186 ? 5.072 -6.793 -11.722 1.00 97.38 186 PHE A O 1
ATOM 1351 N N . ASP A 1 187 ? 4.837 -9.040 -11.673 1.00 97.31 187 ASP A N 1
ATOM 1352 C CA . ASP A 1 187 ? 4.346 -9.220 -13.049 1.00 97.31 187 ASP A CA 1
ATOM 1353 C C . ASP A 1 187 ? 2.811 -9.120 -13.166 1.00 97.31 187 ASP A C 1
ATOM 1355 O O . ASP A 1 187 ? 2.106 -8.813 -12.206 1.00 97.31 187 ASP A O 1
ATOM 1359 N N . LEU A 1 188 ? 2.266 -9.356 -14.363 1.00 96.75 188 LEU A N 1
ATOM 1360 C CA . LEU A 1 188 ? 0.825 -9.260 -14.632 1.00 96.75 188 LEU A CA 1
ATOM 1361 C C . LEU A 1 188 ? -0.019 -10.339 -13.925 1.00 96.75 188 LEU A C 1
ATOM 1363 O O . LEU A 1 188 ? -1.240 -10.197 -13.844 1.00 96.75 188 LEU A O 1
ATOM 1367 N N . ASP A 1 189 ? 0.614 -11.386 -13.400 1.00 96.12 189 ASP A N 1
ATOM 1368 C CA . ASP A 1 189 ? -0.013 -12.402 -12.549 1.00 96.12 189 ASP A CA 1
ATOM 1369 C C . ASP A 1 189 ? 0.264 -12.125 -11.055 1.00 96.12 189 ASP A C 1
ATOM 1371 O O . ASP A 1 189 ? -0.109 -12.899 -10.172 1.00 96.12 189 ASP A O 1
ATOM 1375 N N . GLY A 1 190 ? 0.916 -10.993 -10.769 1.00 96.06 190 GLY A N 1
ATOM 1376 C CA . GLY A 1 190 ? 1.286 -10.497 -9.454 1.00 96.06 190 GLY A CA 1
ATOM 1377 C C . GLY A 1 190 ? 2.400 -11.282 -8.765 1.00 96.06 190 GLY A C 1
ATOM 1378 O O . GLY A 1 190 ? 2.621 -11.091 -7.565 1.00 96.06 190 GLY A O 1
ATOM 1379 N N . ALA A 1 191 ? 3.127 -12.150 -9.469 1.00 96.75 191 ALA A N 1
ATOM 1380 C CA . ALA A 1 191 ? 4.289 -12.829 -8.907 1.00 96.75 191 ALA A CA 1
ATOM 1381 C C . ALA A 1 191 ? 5.447 -11.834 -8.705 1.00 96.75 191 ALA A C 1
ATOM 1383 O O . ALA A 1 191 ? 5.698 -10.986 -9.558 1.00 96.75 191 ALA A O 1
ATOM 1384 N N . GLU A 1 192 ? 6.152 -11.915 -7.566 1.00 95.75 192 GLU A N 1
ATOM 1385 C CA . GLU A 1 192 ? 7.295 -11.027 -7.292 1.00 95.75 192 GLU A CA 1
ATOM 1386 C C . GLU A 1 192 ? 8.421 -11.303 -8.297 1.00 95.75 192 GLU A C 1
ATOM 1388 O O . GLU A 1 192 ? 8.835 -12.450 -8.476 1.00 95.75 192 GLU A O 1
ATOM 1393 N N . ILE A 1 193 ? 8.955 -10.253 -8.922 1.00 94.81 193 ILE A N 1
ATOM 1394 C CA . ILE A 1 193 ? 10.065 -10.396 -9.863 1.00 94.81 193 ILE A CA 1
ATOM 1395 C C . ILE A 1 193 ? 11.352 -10.706 -9.086 1.00 94.81 193 ILE A C 1
ATOM 1397 O O . ILE A 1 193 ? 11.859 -9.863 -8.335 1.00 94.81 193 ILE A O 1
ATOM 1401 N N . ASP A 1 194 ? 11.936 -11.888 -9.312 1.00 87.94 194 ASP A N 1
ATOM 1402 C CA . ASP A 1 194 ? 13.215 -12.269 -8.701 1.00 87.94 194 ASP A CA 1
ATOM 1403 C C . ASP A 1 194 ? 14.376 -11.477 -9.318 1.00 87.94 194 ASP A C 1
ATOM 1405 O O . ASP A 1 194 ? 14.969 -11.840 -10.335 1.00 87.94 194 ASP A O 1
ATOM 1409 N N . THR A 1 195 ? 14.711 -10.358 -8.677 1.00 84.31 195 THR A N 1
ATOM 1410 C CA . THR A 1 195 ? 15.855 -9.518 -9.033 1.00 84.31 195 THR A CA 1
ATOM 1411 C C . THR A 1 195 ? 16.773 -9.291 -7.832 1.00 84.31 195 THR A C 1
ATOM 1413 O O . THR A 1 195 ? 16.350 -9.374 -6.672 1.00 84.31 195 THR A O 1
ATOM 1416 N N . PRO A 1 196 ? 18.041 -8.890 -8.056 1.00 86.25 196 PRO A N 1
ATOM 1417 C CA . PRO A 1 196 ? 18.901 -8.408 -6.976 1.00 86.25 196 PRO A CA 1
ATOM 1418 C C . PRO A 1 196 ? 18.278 -7.265 -6.158 1.00 86.25 196 PRO A C 1
ATOM 1420 O O . PRO A 1 196 ? 18.614 -7.117 -4.982 1.00 86.25 196 PRO A O 1
ATOM 1423 N N . LEU A 1 197 ? 17.360 -6.483 -6.743 1.00 88.50 197 LEU A N 1
ATOM 1424 C CA . LEU A 1 197 ? 16.665 -5.391 -6.063 1.00 88.50 197 LEU A CA 1
ATOM 1425 C C . LEU A 1 197 ? 15.739 -5.891 -4.944 1.00 88.50 197 LEU A C 1
ATOM 1427 O O . LEU A 1 197 ? 15.698 -5.281 -3.876 1.00 88.50 197 LEU A O 1
ATOM 1431 N N . ALA A 1 198 ? 15.081 -7.041 -5.112 1.00 88.25 198 ALA A N 1
ATOM 1432 C CA . ALA A 1 198 ? 14.231 -7.622 -4.068 1.00 88.25 198 ALA A CA 1
ATOM 1433 C C . ALA A 1 198 ? 15.019 -7.874 -2.764 1.00 88.25 198 ALA A C 1
ATOM 1435 O O . ALA A 1 198 ? 14.551 -7.587 -1.660 1.00 88.25 198 ALA A O 1
ATOM 1436 N N . LYS A 1 199 ? 16.285 -8.306 -2.880 1.00 90.56 199 LYS A N 1
ATOM 1437 C CA . LYS A 1 199 ? 17.212 -8.524 -1.744 1.00 90.56 199 LYS A CA 1
ATOM 1438 C C . LYS A 1 199 ? 17.753 -7.225 -1.136 1.00 90.56 199 LYS A C 1
ATOM 1440 O O . LYS A 1 199 ? 18.342 -7.256 -0.056 1.00 90.56 199 LYS A O 1
ATOM 1445 N N . ARG A 1 200 ? 17.580 -6.106 -1.839 1.00 92.19 200 ARG A N 1
ATOM 1446 C CA . ARG A 1 200 ? 17.961 -4.749 -1.433 1.00 92.19 200 ARG A CA 1
ATOM 1447 C C . ARG A 1 200 ? 16.796 -3.963 -0.832 1.00 92.19 200 ARG A C 1
ATOM 1449 O O . ARG A 1 200 ? 17.014 -2.854 -0.361 1.00 92.19 200 ARG A O 1
ATOM 1456 N N . THR A 1 201 ? 15.595 -4.538 -0.804 1.00 93.81 201 THR A N 1
ATOM 1457 C CA . THR A 1 201 ? 14.374 -3.857 -0.361 1.00 93.81 201 THR A CA 1
ATOM 1458 C C . THR A 1 201 ? 14.094 -4.104 1.125 1.00 93.81 201 THR A C 1
ATOM 1460 O O . THR A 1 201 ? 14.044 -5.249 1.603 1.00 93.81 201 THR A O 1
ATOM 1463 N N . VAL A 1 202 ? 13.892 -3.018 1.872 1.00 95.81 202 VAL A N 1
ATOM 1464 C CA . VAL A 1 202 ? 13.452 -3.030 3.272 1.00 95.81 202 VAL A CA 1
ATOM 1465 C C . VAL A 1 202 ? 11.959 -2.722 3.310 1.00 95.81 202 VAL A C 1
ATOM 1467 O O . VAL A 1 202 ? 11.544 -1.575 3.417 1.00 95.81 202 VAL A O 1
ATOM 1470 N N . ALA A 1 203 ? 11.154 -3.770 3.190 1.00 95.88 203 ALA A N 1
ATOM 1471 C CA . ALA A 1 203 ? 9.702 -3.706 3.278 1.00 95.88 203 ALA A CA 1
ATOM 1472 C C . ALA A 1 203 ? 9.139 -5.074 3.672 1.00 95.88 203 ALA A C 1
ATOM 1474 O O . ALA A 1 203 ? 9.826 -6.104 3.512 1.00 95.88 203 ALA A O 1
ATOM 1475 N N . VAL A 1 204 ? 7.885 -5.070 4.127 1.00 96.62 204 VAL A N 1
ATOM 1476 C CA . VAL A 1 204 ? 7.048 -6.270 4.241 1.00 96.62 204 VAL A CA 1
ATOM 1477 C C . VAL A 1 204 ? 7.008 -6.989 2.887 1.00 96.62 204 VAL A C 1
ATOM 1479 O O . VAL A 1 204 ? 7.022 -6.366 1.827 1.00 96.62 204 VAL A O 1
ATOM 1482 N N . GLU A 1 205 ? 7.094 -8.316 2.908 1.00 95.06 205 GLU A N 1
ATOM 1483 C CA . GLU A 1 205 ? 7.101 -9.151 1.703 1.00 95.06 205 GLU A CA 1
ATOM 1484 C C . GLU A 1 205 ? 5.706 -9.246 1.064 1.00 95.06 205 GLU A C 1
ATOM 1486 O O . GLU A 1 205 ? 4.708 -9.258 1.783 1.00 95.06 205 GLU A O 1
ATOM 1491 N N . LEU A 1 206 ? 5.621 -9.386 -0.268 1.00 96.75 206 LEU A N 1
ATOM 1492 C CA . LEU A 1 206 ? 4.330 -9.505 -0.969 1.00 96.75 206 LEU A CA 1
ATOM 1493 C C . LEU A 1 206 ? 3.494 -10.678 -0.434 1.00 96.75 206 LEU A C 1
ATOM 1495 O O . LEU A 1 206 ? 2.298 -10.541 -0.206 1.00 96.75 206 LEU A O 1
ATOM 1499 N N . ASP A 1 207 ? 4.137 -11.803 -0.117 1.00 96.44 207 ASP A N 1
ATOM 1500 C CA . ASP A 1 207 ? 3.478 -12.964 0.496 1.00 96.44 207 ASP A CA 1
ATOM 1501 C C . ASP A 1 207 ? 2.889 -12.697 1.882 1.00 96.44 207 ASP A C 1
ATOM 1503 O O . ASP A 1 207 ? 2.002 -13.428 2.319 1.00 96.44 207 ASP A O 1
ATOM 1507 N N . GLN A 1 208 ? 3.402 -11.703 2.605 1.00 97.12 208 GLN A N 1
ATOM 1508 C CA . GLN A 1 208 ? 2.848 -11.303 3.897 1.00 97.12 208 GLN A CA 1
ATOM 1509 C C . GLN A 1 208 ? 1.661 -10.364 3.699 1.00 97.12 208 GLN A C 1
ATOM 1511 O O . GLN A 1 208 ? 0.668 -10.515 4.402 1.00 97.12 208 GLN A O 1
ATOM 1516 N N . LEU A 1 209 ? 1.707 -9.486 2.689 1.00 97.38 209 LEU A N 1
ATOM 1517 C CA . LEU A 1 209 ? 0.542 -8.693 2.286 1.00 97.38 209 LEU A CA 1
ATOM 1518 C C . LEU A 1 209 ? -0.621 -9.611 1.877 1.00 97.38 209 LEU A C 1
ATOM 1520 O O . LEU A 1 209 ? -1.703 -9.482 2.427 1.00 97.38 209 LEU A O 1
ATOM 1524 N N . ARG A 1 210 ? -0.378 -10.645 1.056 1.00 96.38 210 ARG A N 1
ATOM 1525 C CA . ARG A 1 210 ? -1.394 -11.665 0.697 1.00 96.38 210 ARG A CA 1
ATOM 1526 C C . ARG A 1 210 ? -2.044 -12.367 1.891 1.00 96.38 210 ARG A C 1
ATOM 1528 O O . ARG A 1 210 ? -3.158 -12.866 1.788 1.00 96.38 210 ARG A O 1
ATOM 1535 N N . LYS A 1 211 ? -1.308 -12.503 2.996 1.00 97.12 211 LYS A N 1
ATOM 1536 C CA . LYS A 1 211 ? -1.773 -13.175 4.219 1.00 97.12 211 LYS A CA 1
ATOM 1537 C C . LYS A 1 211 ? -2.451 -12.220 5.192 1.00 97.12 211 LYS A C 1
ATOM 1539 O O . LYS A 1 211 ? -3.009 -12.693 6.183 1.00 97.12 211 LYS A O 1
ATOM 1544 N N . CYS A 1 212 ? -2.381 -10.912 4.948 1.00 98.19 212 CYS A N 1
ATOM 1545 C CA . CYS A 1 212 ? -3.059 -9.928 5.770 1.00 98.19 212 CYS A CA 1
ATOM 1546 C C . CYS A 1 212 ? -4.572 -10.207 5.741 1.00 98.19 212 CYS A C 1
ATOM 1548 O O . CYS A 1 212 ? -5.125 -10.436 4.664 1.00 98.19 212 CYS A O 1
ATOM 1550 N N . PRO A 1 213 ? -5.275 -10.179 6.889 1.00 98.00 213 PRO A N 1
ATOM 1551 C CA . PRO A 1 213 ? -6.716 -10.400 6.928 1.00 98.00 213 PRO A CA 1
ATOM 1552 C C . PRO A 1 213 ? -7.529 -9.411 6.093 1.00 98.00 213 PRO A C 1
ATOM 1554 O O . PRO A 1 213 ? -8.695 -9.693 5.815 1.00 98.00 213 PRO A O 1
ATOM 1557 N N . CYS A 1 214 ? -6.970 -8.260 5.712 1.00 98.19 214 CYS A N 1
ATOM 1558 C CA . CYS A 1 214 ? -7.572 -7.306 4.787 1.00 98.19 214 CYS A CA 1
ATOM 1559 C C . CYS A 1 214 ? -6.519 -6.451 4.086 1.00 98.19 214 CYS A C 1
ATOM 1561 O O . CYS A 1 214 ? -5.980 -5.520 4.679 1.00 98.19 214 CYS A O 1
ATOM 1563 N N . THR A 1 215 ? -6.304 -6.691 2.796 1.00 98.38 215 THR A N 1
ATOM 1564 C CA . THR A 1 215 ? -5.458 -5.833 1.965 1.00 98.38 215 THR A CA 1
ATOM 1565 C C . THR A 1 215 ? -6.287 -4.874 1.117 1.00 98.38 215 THR A C 1
ATOM 1567 O O . THR A 1 215 ? -6.978 -5.280 0.184 1.00 98.38 215 THR A O 1
ATOM 1570 N N . ALA A 1 216 ? -6.213 -3.583 1.433 1.00 98.50 216 ALA A N 1
ATOM 1571 C CA . ALA A 1 216 ? -6.898 -2.517 0.718 1.00 98.50 216 ALA A CA 1
ATOM 1572 C C . ALA A 1 216 ? -5.937 -1.769 -0.219 1.00 98.50 216 ALA A C 1
ATOM 1574 O O . ALA A 1 216 ? -5.024 -1.076 0.234 1.00 98.50 216 ALA A O 1
ATOM 1575 N N . VAL A 1 217 ? -6.162 -1.859 -1.529 1.00 98.62 217 VAL A N 1
ATOM 1576 C CA . VAL A 1 217 ? -5.398 -1.096 -2.522 1.00 98.62 217 VAL A CA 1
ATOM 1577 C C . VAL A 1 217 ? -6.178 0.129 -2.969 1.00 98.62 217 VAL A C 1
ATOM 1579 O O . VAL A 1 217 ? -7.340 0.039 -3.351 1.00 98.62 217 VAL A O 1
ATOM 1582 N N . VAL A 1 218 ? -5.516 1.284 -2.941 1.00 98.62 218 VAL A N 1
ATOM 1583 C CA . VAL A 1 218 ? -6.063 2.561 -3.411 1.00 98.62 218 VAL A CA 1
ATOM 1584 C C . VAL A 1 218 ? -5.227 3.024 -4.594 1.00 98.62 218 VAL A C 1
ATOM 1586 O O . VAL A 1 218 ? -4.095 3.482 -4.423 1.00 98.62 218 VAL A O 1
ATOM 1589 N N . ALA A 1 219 ? -5.751 2.877 -5.805 1.00 97.25 219 ALA A N 1
ATOM 1590 C CA . ALA A 1 219 ? -5.020 3.204 -7.021 1.00 97.25 219 ALA A CA 1
ATOM 1591 C C . ALA A 1 219 ? -5.967 3.482 -8.185 1.00 97.25 219 ALA A C 1
ATOM 1593 O O . ALA A 1 219 ? -7.005 2.846 -8.323 1.00 97.25 219 ALA A O 1
ATOM 1594 N N . GLY A 1 220 ? -5.565 4.412 -9.041 1.00 95.31 220 GLY A N 1
ATOM 1595 C CA . GLY A 1 220 ? -6.332 4.844 -10.196 1.00 95.31 220 GLY A CA 1
ATOM 1596 C C . GLY A 1 220 ? -5.458 5.578 -11.212 1.00 95.31 220 GLY A C 1
ATOM 1597 O O . GLY A 1 220 ? -4.275 5.832 -10.951 1.00 95.31 220 GLY A O 1
ATOM 1598 N N . GLY A 1 221 ? -6.050 5.908 -12.351 1.00 92.94 221 GLY A N 1
ATOM 1599 C CA . GLY A 1 221 ? -5.440 6.554 -13.498 1.00 92.94 221 GLY A CA 1
ATOM 1600 C C . GLY A 1 221 ? -4.878 5.561 -14.513 1.00 92.94 221 GLY A C 1
ATOM 1601 O O . GLY A 1 221 ? -4.343 4.505 -14.164 1.00 92.94 221 GLY A O 1
ATOM 1602 N N . GLU A 1 222 ? -4.918 5.970 -15.782 1.00 91.81 222 GLU A N 1
ATOM 1603 C CA . GLU A 1 222 ? -4.550 5.151 -16.945 1.00 91.81 222 GLU A CA 1
ATOM 1604 C C . GLU A 1 222 ? -3.172 4.486 -16.816 1.00 91.81 222 GLU A C 1
ATOM 1606 O O . GLU A 1 222 ? -2.995 3.303 -17.101 1.00 91.81 222 GLU A O 1
ATOM 1611 N N . ARG A 1 223 ? -2.191 5.223 -16.283 1.00 91.50 223 ARG A N 1
ATOM 1612 C CA . ARG A 1 223 ? -0.810 4.741 -16.120 1.00 91.50 223 ARG A CA 1
ATOM 1613 C C . ARG A 1 223 ? -0.673 3.539 -15.184 1.00 91.50 223 ARG A C 1
ATOM 1615 O O . ARG A 1 223 ? 0.344 2.858 -15.234 1.00 91.50 223 ARG A O 1
ATOM 1622 N N . LYS A 1 224 ? -1.652 3.299 -14.307 1.00 94.88 224 LYS A N 1
ATOM 1623 C CA . LYS A 1 224 ? -1.605 2.238 -13.293 1.00 94.88 224 LYS A CA 1
ATOM 1624 C C . LYS A 1 224 ? -2.451 1.021 -13.644 1.00 94.88 224 LYS A C 1
ATOM 1626 O O . LYS A 1 224 ? -2.477 0.087 -12.854 1.00 94.88 224 LYS A O 1
ATOM 1631 N N . HIS A 1 225 ? -3.109 0.999 -14.801 1.00 96.56 225 HIS A N 1
ATOM 1632 C CA . HIS A 1 225 ? -4.005 -0.087 -15.207 1.00 96.56 225 HIS A CA 1
ATOM 1633 C C . HIS A 1 225 ? -3.372 -1.481 -15.063 1.00 96.56 225 HIS A C 1
ATOM 1635 O O . HIS A 1 225 ? -3.898 -2.326 -14.338 1.00 96.56 225 HIS A O 1
ATOM 1641 N N . GLU A 1 226 ? -2.202 -1.708 -15.668 1.00 97.25 226 GLU A N 1
ATOM 1642 C CA . GLU A 1 226 ? -1.517 -3.007 -15.594 1.00 97.25 226 GLU A CA 1
ATOM 1643 C C . GLU A 1 226 ? -1.025 -3.341 -14.178 1.00 97.25 226 GLU A C 1
ATOM 1645 O O . GLU A 1 226 ? -1.121 -4.489 -13.751 1.00 97.25 226 GLU A O 1
ATOM 1650 N N . ALA A 1 227 ? -0.562 -2.343 -13.418 1.00 97.75 227 ALA A N 1
ATOM 1651 C CA . ALA A 1 227 ? -0.155 -2.524 -12.026 1.00 97.75 227 ALA A CA 1
ATOM 1652 C C . ALA A 1 227 ? -1.339 -2.931 -11.134 1.00 97.75 227 ALA A C 1
ATOM 1654 O O . ALA A 1 227 ? -1.203 -3.816 -10.288 1.00 97.75 227 ALA A O 1
ATOM 1655 N N . ILE A 1 228 ? -2.508 -2.311 -11.330 1.00 98.38 228 ILE A N 1
ATOM 1656 C CA . ILE A 1 228 ? -3.731 -2.669 -10.605 1.00 98.38 228 ILE A CA 1
ATOM 1657 C C . ILE A 1 228 ? -4.148 -4.087 -10.992 1.00 98.38 228 ILE A C 1
ATOM 1659 O O . ILE A 1 228 ? -4.406 -4.890 -10.099 1.00 98.38 228 ILE A O 1
ATOM 1663 N N . LEU A 1 229 ? -4.136 -4.419 -12.289 1.00 98.44 229 LEU A N 1
ATOM 1664 C CA . LEU A 1 229 ? -4.473 -5.756 -12.785 1.00 98.44 229 LEU A CA 1
ATOM 1665 C C . LEU A 1 229 ? -3.565 -6.844 -12.208 1.00 98.44 229 LEU A C 1
ATOM 1667 O O . LEU A 1 229 ? -4.066 -7.857 -11.724 1.00 98.44 229 LEU A O 1
ATOM 1671 N N . GLY A 1 230 ? -2.248 -6.624 -12.224 1.00 98.12 230 GLY A N 1
ATOM 1672 C CA . GLY A 1 230 ? -1.279 -7.546 -11.632 1.00 98.12 230 GLY A CA 1
ATOM 1673 C C . GLY A 1 230 ? -1.522 -7.749 -10.139 1.00 98.12 230 GLY A C 1
ATOM 1674 O O . GLY A 1 230 ? -1.500 -8.879 -9.655 1.00 98.12 230 GLY A O 1
ATOM 1675 N N . ALA A 1 231 ? -1.857 -6.683 -9.407 1.00 98.31 231 ALA A N 1
ATOM 1676 C CA . ALA A 1 231 ? -2.173 -6.786 -7.988 1.00 98.31 231 ALA A CA 1
ATOM 1677 C C . ALA A 1 231 ? -3.459 -7.587 -7.719 1.00 98.31 231 ALA A C 1
ATOM 1679 O O . ALA A 1 231 ? -3.446 -8.465 -6.850 1.00 98.31 231 ALA A O 1
ATOM 1680 N N . VAL A 1 232 ? -4.552 -7.333 -8.455 1.00 98.12 232 VAL A N 1
ATOM 1681 C CA . VAL A 1 232 ? -5.805 -8.093 -8.269 1.00 98.12 232 VAL A CA 1
ATOM 1682 C C . VAL A 1 232 ? -5.643 -9.558 -8.682 1.00 98.12 232 VAL A C 1
ATOM 1684 O O . VAL A 1 232 ? -6.065 -10.440 -7.940 1.00 98.12 232 VAL A O 1
ATOM 1687 N N . ARG A 1 233 ? -4.952 -9.851 -9.795 1.00 97.56 233 ARG A N 1
ATOM 1688 C CA . ARG A 1 233 ? -4.667 -11.234 -10.229 1.00 97.56 233 ARG A CA 1
ATOM 1689 C C . ARG A 1 233 ? -3.749 -11.974 -9.262 1.00 97.56 233 ARG A C 1
ATOM 1691 O O . ARG A 1 233 ? -3.960 -13.154 -8.996 1.00 97.56 233 ARG A O 1
ATOM 1698 N N . GLY A 1 234 ? -2.777 -11.269 -8.690 1.00 96.12 234 GLY A N 1
ATOM 1699 C CA . GLY A 1 234 ? -1.815 -11.817 -7.740 1.00 96.12 234 GLY A CA 1
ATOM 1700 C C . GLY A 1 234 ? -2.328 -12.025 -6.323 1.00 96.12 234 GLY A C 1
ATOM 1701 O O . GLY A 1 234 ? -1.515 -12.351 -5.452 1.00 96.12 234 GLY A O 1
ATOM 1702 N N . GLY A 1 235 ? -3.617 -11.784 -6.060 1.00 96.56 235 GLY A N 1
ATOM 1703 C CA . GLY A 1 235 ? -4.204 -11.888 -4.724 1.00 96.56 235 GLY A CA 1
ATOM 1704 C C . GLY A 1 235 ? -3.626 -10.883 -3.724 1.00 96.56 235 GLY A C 1
ATOM 1705 O O . GLY A 1 235 ? -3.608 -11.151 -2.527 1.00 96.56 235 GLY A O 1
ATOM 1706 N N . LEU A 1 236 ? -3.105 -9.749 -4.207 1.00 97.69 236 LEU A N 1
ATOM 1707 C CA . LEU A 1 236 ? -2.602 -8.652 -3.371 1.00 97.69 236 LEU A CA 1
ATOM 1708 C C . LEU A 1 236 ? -3.707 -7.665 -2.985 1.00 97.69 236 LEU A C 1
ATOM 1710 O O . LEU A 1 236 ? -3.420 -6.649 -2.359 1.00 97.69 236 LEU A O 1
ATOM 1714 N N . VAL A 1 237 ? -4.948 -7.923 -3.394 1.00 98.44 237 VAL A N 1
ATOM 1715 C CA . VAL A 1 237 ? -6.072 -7.014 -3.201 1.00 98.44 237 VAL A CA 1
ATOM 1716 C C . VAL A 1 237 ? -7.267 -7.804 -2.715 1.00 98.44 237 VAL A C 1
ATOM 1718 O O . VAL A 1 237 ? -7.750 -8.707 -3.385 1.00 98.44 237 VAL A O 1
ATOM 1721 N N . ASP A 1 238 ? -7.761 -7.413 -1.554 1.00 98.44 238 ASP A N 1
ATOM 1722 C CA . ASP A 1 238 ? -9.059 -7.829 -1.056 1.00 98.44 238 ASP A CA 1
ATOM 1723 C C . ASP A 1 238 ? -10.109 -6.755 -1.287 1.00 98.44 238 ASP A C 1
ATOM 1725 O O . ASP A 1 238 ? -11.266 -7.048 -1.566 1.00 98.44 238 ASP A O 1
ATOM 1729 N N . VAL A 1 239 ? -9.703 -5.501 -1.117 1.00 98.62 239 VAL A N 1
ATOM 1730 C CA . VAL A 1 239 ? -10.560 -4.330 -1.222 1.00 98.62 239 VAL A CA 1
ATOM 1731 C C . VAL A 1 239 ? -9.890 -3.339 -2.159 1.00 98.62 239 VAL A C 1
ATOM 1733 O O . VAL A 1 239 ? -8.722 -3.006 -1.965 1.00 98.62 239 VAL A O 1
ATOM 1736 N N . LEU A 1 240 ? -10.615 -2.861 -3.165 1.00 98.81 240 LEU A N 1
ATOM 1737 C CA . LEU A 1 240 ? -10.082 -1.935 -4.162 1.00 98.81 240 LEU A CA 1
ATOM 1738 C C . LEU A 1 240 ? -10.820 -0.600 -4.102 1.00 98.81 240 LEU A C 1
ATOM 1740 O O . LEU A 1 240 ? -12.040 -0.552 -4.198 1.00 98.81 240 LEU A O 1
ATOM 1744 N N . VAL A 1 241 ? -10.071 0.493 -4.006 1.00 98.81 241 VAL A N 1
ATOM 1745 C CA . VAL A 1 241 ? -10.572 1.846 -4.259 1.00 98.81 241 VAL A CA 1
ATOM 1746 C C . VAL A 1 241 ? -9.914 2.349 -5.537 1.00 98.81 241 VAL A C 1
ATOM 1748 O O . VAL A 1 241 ? -8.689 2.493 -5.589 1.00 98.81 241 VAL A O 1
ATOM 1751 N N . THR A 1 242 ? -10.715 2.603 -6.566 1.00 98.69 242 THR A N 1
ATOM 1752 C CA . THR A 1 242 ? -10.226 2.987 -7.896 1.00 98.69 242 THR A CA 1
ATOM 1753 C C . THR A 1 242 ? -11.150 4.000 -8.571 1.00 98.69 242 THR A C 1
ATOM 1755 O O . THR A 1 242 ? -12.183 4.364 -8.010 1.00 98.69 242 THR A O 1
ATOM 1758 N N . ASP A 1 243 ? -10.765 4.516 -9.735 1.00 98.06 243 ASP A N 1
ATOM 1759 C CA . ASP A 1 243 ? -11.624 5.375 -10.555 1.00 98.06 243 ASP A CA 1
ATOM 1760 C C . ASP A 1 243 ? -12.366 4.586 -11.641 1.00 98.06 243 ASP A C 1
ATOM 1762 O O . ASP A 1 243 ? -12.067 3.425 -11.914 1.00 98.06 243 ASP A O 1
ATOM 1766 N N . ASP A 1 244 ? -13.381 5.206 -12.235 1.00 97.62 244 ASP A N 1
ATOM 1767 C CA . ASP A 1 244 ? -14.267 4.580 -13.214 1.00 97.62 244 ASP A CA 1
ATOM 1768 C C . ASP A 1 244 ? -13.574 4.220 -14.533 1.00 97.62 244 ASP A C 1
ATOM 1770 O O . ASP A 1 244 ? -13.954 3.223 -15.157 1.00 97.62 244 ASP A O 1
ATOM 1774 N N . ALA A 1 245 ? -12.533 4.955 -14.933 1.00 96.38 245 ALA A N 1
ATOM 1775 C CA . ALA A 1 245 ? -11.733 4.626 -16.109 1.00 96.38 245 ALA A CA 1
ATOM 1776 C C . ALA A 1 245 ? -10.921 3.339 -15.887 1.00 96.38 245 ALA A C 1
ATOM 1778 O O . ALA A 1 245 ? -11.001 2.409 -16.696 1.00 96.38 245 ALA A O 1
ATOM 1779 N N . ALA A 1 246 ? -10.213 3.244 -14.758 1.00 97.44 246 ALA A N 1
ATOM 1780 C CA . ALA A 1 246 ? -9.486 2.040 -14.371 1.00 97.44 246 ALA A CA 1
ATOM 1781 C C . ALA A 1 246 ? -10.430 0.857 -14.130 1.00 97.44 246 ALA A C 1
ATOM 1783 O O . ALA A 1 246 ? -10.157 -0.251 -14.591 1.00 97.44 246 ALA A O 1
ATOM 1784 N N . ALA A 1 247 ? -11.569 1.088 -13.473 1.00 98.31 247 ALA A N 1
ATOM 1785 C CA . ALA A 1 247 ? -12.560 0.051 -13.221 1.00 98.31 247 ALA A CA 1
ATOM 1786 C C . ALA A 1 247 ? -13.121 -0.550 -14.518 1.00 98.31 247 ALA A C 1
ATOM 1788 O O . ALA A 1 247 ? -13.184 -1.772 -14.654 1.00 98.31 247 ALA A O 1
ATOM 1789 N N . SER A 1 248 ? -13.481 0.301 -15.484 1.00 97.69 248 SER A N 1
ATOM 1790 C CA . SER A 1 248 ? -13.990 -0.143 -16.787 1.00 97.69 248 SER A CA 1
ATOM 1791 C C . SER A 1 248 ? -12.937 -0.952 -17.540 1.00 97.69 248 SER A C 1
ATOM 1793 O O . SER A 1 248 ? -13.215 -2.055 -18.002 1.00 97.69 248 SER A O 1
ATOM 1795 N N . TRP A 1 249 ? -11.696 -0.455 -17.586 1.00 97.81 249 TRP A N 1
ATOM 1796 C CA . TRP A 1 249 ? -10.604 -1.157 -18.257 1.00 97.81 249 TRP A CA 1
ATOM 1797 C C . TRP A 1 249 ? -10.317 -2.525 -17.626 1.00 97.81 249 TRP A C 1
ATOM 1799 O O . TRP A 1 249 ? -10.130 -3.505 -18.344 1.00 97.81 249 TRP A O 1
ATOM 1809 N N . LEU A 1 250 ? -10.312 -2.621 -16.291 1.00 98.00 250 LEU A N 1
ATOM 1810 C CA . LEU A 1 250 ? -10.126 -3.889 -15.581 1.00 98.00 250 LEU A CA 1
ATOM 1811 C C . LEU A 1 250 ? -11.249 -4.879 -15.890 1.00 98.00 250 LEU A C 1
ATOM 1813 O O . LEU A 1 250 ? -10.976 -6.069 -16.039 1.00 98.00 250 LEU A O 1
ATOM 1817 N N . LEU A 1 251 ? -12.495 -4.417 -15.993 1.00 97.25 251 LEU A N 1
ATOM 1818 C CA . LEU A 1 251 ? -13.622 -5.284 -16.322 1.00 97.25 251 LEU A CA 1
ATOM 1819 C C . LEU A 1 251 ? -13.498 -5.824 -17.756 1.00 97.25 251 LEU A C 1
ATOM 1821 O O . LEU A 1 251 ? -13.628 -7.031 -17.961 1.00 97.25 251 LEU A O 1
ATOM 1825 N N . ASP A 1 252 ? -13.087 -4.985 -18.712 1.00 97.31 252 ASP A N 1
ATOM 1826 C CA . ASP A 1 252 ? -12.797 -5.411 -20.088 1.00 97.31 252 ASP A CA 1
ATOM 1827 C C . ASP A 1 252 ? -11.695 -6.489 -20.148 1.00 97.31 252 ASP A C 1
ATOM 1829 O O . ASP A 1 252 ? -11.747 -7.396 -20.983 1.00 97.31 252 ASP A O 1
ATOM 1833 N N . GLN A 1 253 ? -10.686 -6.422 -19.267 1.00 96.25 253 GLN A N 1
ATOM 1834 C CA . GLN A 1 253 ? -9.628 -7.441 -19.189 1.00 96.25 253 GLN A CA 1
ATOM 1835 C C . GLN A 1 253 ? -10.107 -8.776 -18.604 1.00 96.25 253 GLN A C 1
ATOM 1837 O O . GLN A 1 253 ? -9.468 -9.800 -18.853 1.00 96.25 253 GLN A O 1
ATOM 1842 N N . ALA A 1 254 ? -11.192 -8.785 -17.825 1.00 91.06 254 ALA A N 1
ATOM 1843 C CA . ALA A 1 254 ? -11.777 -10.013 -17.290 1.00 91.06 254 ALA A CA 1
ATOM 1844 C C . ALA A 1 254 ? -12.607 -10.760 -18.345 1.00 91.06 254 ALA A C 1
ATOM 1846 O O . ALA A 1 254 ? -12.663 -11.989 -18.339 1.00 91.06 254 ALA A O 1
ATOM 1847 N N . GLU A 1 255 ? -13.230 -10.025 -19.268 1.00 83.25 255 GLU A N 1
ATOM 1848 C CA . GLU A 1 255 ? -14.035 -10.591 -20.355 1.00 83.25 255 GLU A CA 1
ATOM 1849 C C . GLU A 1 255 ? -13.182 -11.159 -21.501 1.00 83.25 255 GLU A C 1
ATOM 1851 O O . GLU A 1 255 ? -13.645 -11.987 -22.291 1.00 83.25 255 GLU A O 1
ATOM 1856 N N . GLN A 1 256 ? -11.914 -10.751 -21.589 1.00 75.56 256 GLN A N 1
ATOM 1857 C CA . GLN A 1 256 ? -10.976 -11.271 -22.576 1.00 75.56 256 GLN A CA 1
ATOM 1858 C C . GLN A 1 256 ? -10.320 -12.563 -22.061 1.00 75.56 256 GLN A C 1
ATOM 1860 O O . GLN A 1 256 ? -9.671 -12.544 -21.015 1.00 75.56 256 GLN A O 1
ATOM 1865 N N . PRO A 1 257 ? -10.421 -13.699 -22.782 1.00 51.16 257 PRO A N 1
ATOM 1866 C CA . PRO A 1 257 ? -9.754 -14.925 -22.368 1.00 51.16 257 PRO A CA 1
ATOM 1867 C C . PRO A 1 257 ? -8.246 -14.685 -22.287 1.00 51.16 257 PRO A C 1
ATOM 1869 O O . PRO A 1 257 ? -7.633 -14.219 -23.254 1.00 51.16 257 PRO A O 1
ATOM 1872 N N . THR A 1 258 ? -7.650 -15.017 -21.138 1.00 53.28 258 THR A N 1
ATOM 1873 C CA . THR A 1 258 ? -6.208 -14.944 -20.907 1.00 53.28 258 THR A CA 1
ATOM 1874 C C . THR A 1 258 ? -5.494 -15.606 -22.082 1.00 53.28 258 THR A C 1
ATOM 1876 O O . THR A 1 258 ? -5.649 -16.808 -22.308 1.00 53.28 258 THR A O 1
ATOM 1879 N N . LYS A 1 259 ? -4.710 -14.844 -22.855 1.00 44.31 259 LYS A N 1
ATOM 1880 C CA . LYS A 1 259 ? -3.795 -15.405 -23.862 1.00 44.31 259 LYS A CA 1
ATOM 1881 C C . LYS A 1 259 ? -2.627 -16.094 -23.146 1.00 44.31 259 LYS A C 1
ATOM 1883 O O . LYS A 1 259 ? -1.489 -15.652 -23.234 1.00 44.31 259 LYS A O 1
ATOM 1888 N N . ALA A 1 260 ? -2.909 -17.162 -22.410 1.00 40.00 260 ALA A N 1
ATOM 1889 C CA . ALA A 1 260 ? -1.904 -18.029 -21.823 1.00 40.00 260 ALA A CA 1
ATOM 1890 C C . ALA A 1 260 ? -1.623 -19.175 -22.807 1.00 40.00 260 ALA A C 1
ATOM 1892 O O . ALA A 1 260 ? -2.465 -20.047 -23.012 1.00 40.00 260 ALA A O 1
ATOM 1893 N N . GLY A 1 261 ? -0.439 -19.150 -23.428 1.00 39.06 261 GLY A N 1
ATOM 1894 C CA . GLY A 1 261 ? 0.115 -20.283 -24.178 1.00 39.06 261 GLY A CA 1
ATOM 1895 C C . GLY A 1 261 ? 0.268 -20.076 -25.685 1.00 39.06 261 GLY A C 1
ATOM 1896 O O . GLY A 1 261 ? -0.321 -20.809 -26.473 1.00 39.06 261 GLY A O 1
ATOM 1897 N N . ALA A 1 262 ? 1.100 -19.122 -26.102 1.00 32.66 262 ALA A N 1
ATOM 1898 C CA . ALA A 1 262 ? 1.692 -19.139 -27.439 1.00 32.66 262 ALA A CA 1
ATOM 1899 C C . ALA A 1 262 ? 3.174 -18.759 -27.366 1.00 32.66 262 ALA A C 1
ATOM 1901 O O . ALA A 1 262 ? 3.545 -17.638 -27.713 1.00 32.66 262 ALA A O 1
ATOM 1902 N N . SER A 1 263 ? 3.999 -19.692 -26.885 1.00 34.12 263 SER A N 1
ATOM 1903 C CA . SER A 1 263 ? 5.294 -20.125 -27.455 1.00 34.12 263 SER A CA 1
ATOM 1904 C C . SER A 1 263 ? 6.037 -20.995 -26.450 1.00 34.12 263 SER A C 1
ATOM 1906 O O . SER A 1 263 ? 6.189 -20.545 -25.296 1.00 34.12 263 SER A O 1
#

Sequence (263 aa):
MFADLESGLESAYGLREVVVVADAPDSEQATLTRLGTAAAGLLTRRLSSGDRLGLAWGATMAAMTDAVQVGAADCAEVVQLDGSTSSVAYRTRGEYIVNHCAEMLKATPYPLSAPLFADAATVRSLRKDSLISQTIDRGRACDIAMFSVGDLTTASTLLRGSFIESDVLAGLVAAGAVGDACGRYFDLDGAEIDTPLAKRTVAVELDQLRKCPCTAVVAGGERKHEAILGAVRGGLVDVLVTDDAAASWLLDQAEQPTKAGAS

Secondary structure (DSSP, 8-state):
--HHHHHHHHHHHT-SEEEEE---TT-HHHHHHHHHHHHHHHHHHH--TT-EEEE--SHHHHHHHHHPPTTS---SEEEE-B-B-SSS-GGGSHHHHHHHHHHHTTPEEE---SBSB--HHHHHHHTTSHHHHHHHHHHHT-SEEEEPPBPHHHHHHHHHHTT--HHHHHHHHHTT--EEETTEEE-TT-PBP--TTGGGB-B--HHHHTTSS-EEEE--SGGGHHHHHHHHHTT--SEEEEEHHHHHHHHHHHHS-------

Foldseek 3Di:
DCVCLFVLCCVLLVAQTEAADADDPPDPPVQLLRLLLVLLVVCLVPAAQAFEEEEEFASSLLSVLVNHAAPSAAYAEYAYFFAFFPLDDPSRTSVNSQVSSCRSRVYHGQYQHHHQFDQLVVLVVLCVDPSNVVRNVSSLAGLEYEYEKAALVVVVSRCVSVVHDPVQSVVCVVQAFGIDTNQFTAHLLLHTRDDSRVSRGSGHDLVSLLVRNAYEYRDEDPRCLSVVNNCSNNSNHNYYYYYPVSSVSSSVVSPDPPPPDDD